Protein AF-A0AAE0KSW2-F1 (afdb_monomer)

Radius of gyration: 20.44 Å; Cα contacts (8 Å, |Δi|>4): 280; chains: 1; bounding box: 54×52×50 Å

Organism: NCBI:txid36881

Secondary structure (DSSP, 8-state):
-HHHHHHHHHHHHHHHHHHHHHHH-TT--EEEEES-STTGGGS-TT-TT----TTTEEEETTEEEEEHHHHHHHHHHHHHHHHHTSPPHHHHHH--GGGHHHHHHHTTSS--HHHHHHHHHHHHHH-TT-HHHHHHHHHHHHHHHHHHS-S-S-------HHHHHHHHHHHHHHHHH-TT-HHHHHHHHHHHHHTGGG---TT----TT-TTSHHHHHHHHHHHHHHSSS-HHHHHHHHHHHHHS---------

Solvent-accessible surface area (backbone atoms only — not comparable to full-atom values): 14485 Å² total; per-residue (Å²): 120,71,66,59,55,53,43,49,54,50,6,48,52,51,46,54,49,55,40,49,50,49,72,74,42,78,70,53,55,35,41,45,83,33,84,61,28,66,79,65,60,75,79,60,84,78,62,100,76,72,87,59,59,48,62,34,45,44,78,54,98,42,38,38,36,35,10,54,78,37,48,61,34,34,45,51,34,23,48,52,56,52,54,74,70,47,81,50,75,67,60,65,72,69,58,56,84,90,56,56,72,61,59,61,63,62,74,60,72,86,67,62,62,68,59,54,51,40,22,27,50,51,41,29,62,80,33,36,64,42,58,69,34,56,50,51,53,53,54,49,49,53,49,52,24,54,69,71,52,65,98,68,77,95,64,83,78,51,38,54,59,70,61,44,52,53,52,48,49,52,47,45,23,26,29,60,67,37,44,63,29,58,49,38,56,50,48,49,51,48,46,52,59,41,27,51,63,70,70,70,57,99,81,62,73,88,58,94,82,52,82,61,29,30,66,49,47,45,50,54,29,49,53,29,38,70,79,34,80,87,33,59,53,33,54,54,47,43,58,47,34,69,74,76,34,56,77,77,76,77,79,77,87,126

Mean predicted aligned error: 10.14 Å

Foldseek 3Di:
DVVVVVLLVLLLVLLVVLLVLCVVQVLQQAEAEDQFQQVVVVPVPPDPPPPDPRRAWDDDDNYIYGHPVNLVSNLVNLVVLLVLPDPDPVNVVPDDVPCPPVVVVVSPPPDDLSSNLSSLLSNCLSPVQPLSSLVSLVVVQQVQQVVVPPPDDDDQRAGDLVSLVSLLSSLSNSLNHVVQRLNSLVSNVVSLVRNPQVDDDVPDAPDPPGCLALVNLVVSLVSSCVSDPPNVSSVVSSVVSVVRHYHDDDPPDD

pLDDT: mean 78.85, std 19.76, range [37.94, 97.94]

Sequence (254 aa):
MKDTSAAVSRGAILLTELGRLFDSDPLIDEVGLLPTTEHLQVETAVDKQNTLHPEAFFLAEHKLALALPALQPLHAAANELLLAHLPSPLQRATTSPEHSNSARALATADVDESALLNAARTLVLINGEHACAWNVRKRWLLRLAQAGAGSTTSAAVTLPYDEAVNELRLVEVVHSVRPKAIAAWAHRRWVLQNAQLLSLAPGEAWSERHAASFQVEARVCARAAQLRRLNYSAWRHLRWAARQLPFTMAATES

Structure (mmCIF, N/CA/C/O backbone):
data_AF-A0AAE0KSW2-F1
#
_entry.id   AF-A0AAE0KSW2-F1
#
loop_
_atom_site.group_PDB
_atom_site.id
_atom_site.type_symbol
_atom_site.label_atom_id
_atom_site.label_alt_id
_atom_site.label_comp_id
_atom_site.label_asym_id
_atom_site.label_entity_id
_atom_site.label_seq_id
_atom_site.pdbx_PDB_ins_code
_atom_site.Cartn_x
_atom_site.Cartn_y
_atom_site.Cartn_z
_atom_site.occupancy
_atom_site.B_iso_or_equiv
_atom_site.auth_seq_id
_atom_site.auth_comp_id
_atom_site.auth_asym_id
_atom_site.auth_atom_id
_atom_site.pdbx_PDB_model_num
ATOM 1 N N . MET A 1 1 ? 25.159 9.727 -22.064 1.00 44.44 1 MET A N 1
ATOM 2 C CA . MET A 1 1 ? 24.144 10.811 -22.045 1.00 44.44 1 MET A CA 1
ATOM 3 C C . MET A 1 1 ? 22.853 10.455 -22.787 1.00 44.44 1 MET A C 1
ATOM 5 O O . MET A 1 1 ? 21.809 10.858 -22.298 1.00 44.44 1 MET A O 1
ATOM 9 N N . LYS A 1 2 ? 22.865 9.701 -23.904 1.00 44.78 2 LYS A N 1
ATOM 10 C CA . LYS A 1 2 ? 21.620 9.277 -24.589 1.00 44.78 2 LYS A CA 1
ATOM 11 C C . LYS A 1 2 ? 20.785 8.259 -23.788 1.00 44.78 2 LYS A C 1
ATOM 13 O O . LYS A 1 2 ? 19.571 8.409 -23.718 1.00 44.78 2 LYS A O 1
ATOM 18 N N . ASP A 1 3 ? 21.430 7.317 -23.098 1.00 55.03 3 ASP A N 1
ATOM 19 C CA . ASP A 1 3 ? 20.717 6.252 -22.365 1.00 55.03 3 ASP A CA 1
ATOM 20 C C . ASP A 1 3 ? 19.965 6.752 -21.124 1.00 55.03 3 ASP A C 1
ATOM 22 O O . ASP A 1 3 ? 18.912 6.227 -20.775 1.00 55.03 3 ASP A O 1
ATOM 26 N N . THR A 1 4 ? 20.456 7.815 -20.480 1.00 57.91 4 THR A N 1
ATOM 27 C CA . THR A 1 4 ? 19.826 8.384 -19.279 1.00 57.91 4 THR A CA 1
ATOM 28 C C . THR A 1 4 ? 18.502 9.072 -19.612 1.00 57.91 4 THR A C 1
ATOM 30 O O . THR A 1 4 ? 17.533 8.917 -18.880 1.00 57.91 4 THR A O 1
ATOM 33 N N . SER A 1 5 ? 18.425 9.776 -20.746 1.00 62.28 5 SER A N 1
ATOM 34 C CA . SER A 1 5 ? 17.194 10.447 -21.188 1.00 62.28 5 SER A CA 1
ATOM 35 C C . SER A 1 5 ? 16.113 9.446 -21.615 1.00 62.28 5 SER A C 1
ATOM 37 O O . SER A 1 5 ? 14.950 9.610 -21.247 1.00 62.28 5 SER A O 1
ATOM 39 N N . ALA A 1 6 ? 16.496 8.367 -22.308 1.00 65.25 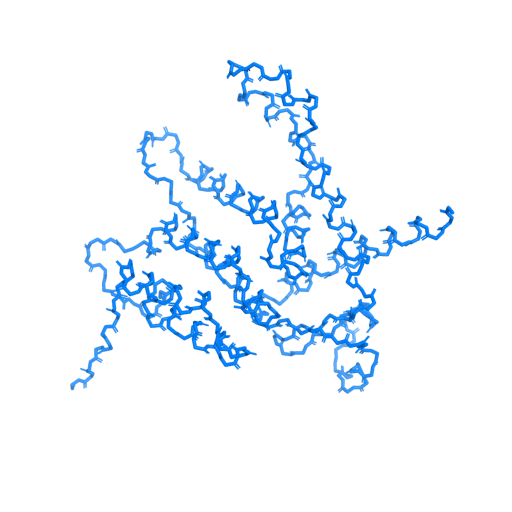6 ALA A N 1
ATOM 40 C CA . ALA A 1 6 ? 15.572 7.297 -22.683 1.00 65.25 6 ALA A CA 1
ATOM 41 C C . ALA A 1 6 ? 15.055 6.519 -21.458 1.00 65.25 6 ALA A C 1
ATOM 43 O O . ALA A 1 6 ? 13.868 6.207 -21.383 1.00 65.25 6 ALA A O 1
ATOM 44 N N . ALA A 1 7 ? 15.914 6.255 -20.467 1.00 62.38 7 ALA A N 1
ATOM 45 C CA . ALA A 1 7 ? 15.522 5.591 -19.224 1.00 62.38 7 ALA A CA 1
ATOM 46 C C . ALA A 1 7 ? 14.570 6.445 -18.365 1.00 62.38 7 ALA A C 1
ATOM 48 O O . ALA A 1 7 ? 13.603 5.911 -17.821 1.00 62.38 7 ALA A O 1
ATOM 49 N N . VAL A 1 8 ? 14.800 7.762 -18.285 1.00 66.25 8 VAL A N 1
ATOM 50 C CA . VAL A 1 8 ? 13.897 8.711 -17.603 1.00 66.25 8 VAL A CA 1
ATOM 51 C C . VAL A 1 8 ? 12.537 8.762 -18.306 1.00 66.25 8 VAL A C 1
ATOM 53 O O . VAL A 1 8 ? 11.500 8.667 -17.651 1.00 66.25 8 VAL A O 1
ATOM 56 N N . SER A 1 9 ? 12.528 8.804 -19.643 1.00 82.25 9 SER A N 1
ATOM 57 C CA . SER A 1 9 ? 11.291 8.755 -20.432 1.00 82.25 9 SER A CA 1
ATOM 58 C C . SER A 1 9 ? 10.528 7.436 -20.239 1.00 82.25 9 SER A C 1
ATOM 60 O O . SER A 1 9 ? 9.322 7.465 -20.001 1.00 82.25 9 SER A O 1
ATOM 62 N N . ARG A 1 10 ? 11.222 6.285 -20.231 1.00 88.94 10 ARG A N 1
ATOM 63 C CA . ARG A 1 10 ? 10.619 4.969 -19.939 1.00 88.94 10 ARG A CA 1
ATOM 64 C C . ARG A 1 10 ? 10.019 4.924 -18.533 1.00 88.94 10 ARG A C 1
ATOM 66 O O . ARG A 1 10 ? 8.890 4.474 -18.373 1.00 88.94 10 ARG A O 1
ATOM 73 N N . GLY A 1 11 ? 10.744 5.400 -17.521 1.00 92.25 11 GLY A N 1
ATOM 74 C CA . GLY A 1 11 ? 10.269 5.415 -16.136 1.00 92.25 11 GLY A CA 1
ATOM 75 C C . GLY A 1 11 ? 8.983 6.227 -15.950 1.00 92.25 11 GLY A C 1
ATOM 76 O O . GLY A 1 11 ? 8.070 5.767 -15.269 1.00 92.25 11 GLY A O 1
ATOM 77 N N . ALA A 1 12 ? 8.875 7.391 -16.597 1.00 91.81 12 ALA A N 1
ATOM 78 C CA . ALA A 1 12 ? 7.677 8.232 -16.538 1.00 91.81 12 ALA A CA 1
ATOM 79 C C . ALA A 1 12 ? 6.444 7.569 -17.183 1.00 91.81 12 ALA A C 1
ATOM 81 O O . ALA A 1 12 ? 5.335 7.659 -16.644 1.00 91.81 12 ALA A O 1
ATOM 82 N N . ILE A 1 13 ? 6.636 6.864 -18.305 1.00 92.44 13 ILE A N 1
ATOM 83 C CA . ILE A 1 13 ? 5.566 6.107 -18.971 1.00 92.44 13 ILE A CA 1
ATOM 84 C C . ILE A 1 13 ? 5.075 4.980 -18.056 1.00 92.44 13 ILE A C 1
ATOM 86 O O . ILE A 1 13 ? 3.880 4.898 -17.776 1.00 92.44 13 ILE A O 1
ATOM 90 N N . LEU A 1 14 ? 6.001 4.178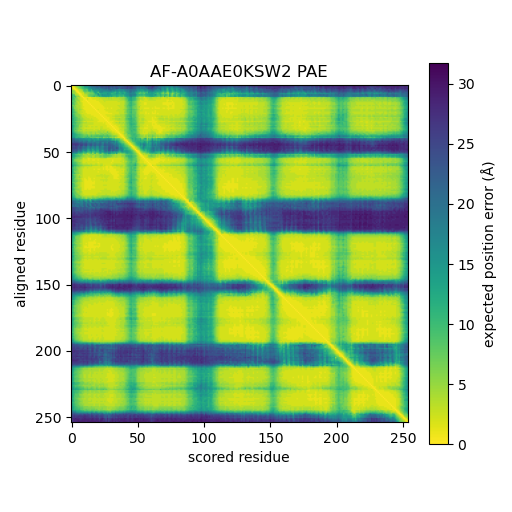 -17.517 1.00 94.62 14 LEU A N 1
ATOM 91 C CA . LEU A 1 14 ? 5.674 3.080 -16.604 1.00 94.62 14 LEU A CA 1
ATOM 92 C C . LEU A 1 14 ? 4.971 3.575 -15.335 1.00 94.62 14 LEU A C 1
ATOM 94 O O . LEU A 1 14 ? 4.036 2.939 -14.860 1.00 94.62 14 LEU A O 1
ATOM 98 N N . LEU A 1 15 ? 5.398 4.717 -14.787 1.00 95.00 15 LEU A N 1
ATOM 99 C CA . LEU A 1 15 ? 4.766 5.318 -13.615 1.00 95.00 15 LEU A CA 1
ATOM 100 C C . LEU A 1 15 ? 3.312 5.705 -13.910 1.00 95.00 15 LEU A C 1
ATOM 102 O O . LEU A 1 15 ? 2.419 5.395 -13.123 1.00 95.00 15 LEU A O 1
ATOM 106 N N . THR A 1 16 ? 3.067 6.353 -15.049 1.00 92.88 16 THR A N 1
ATOM 107 C CA . THR A 1 16 ? 1.716 6.750 -15.476 1.00 92.88 16 THR A CA 1
ATOM 108 C C . THR A 1 16 ? 0.818 5.531 -15.666 1.00 92.88 16 THR A C 1
ATOM 110 O O . THR A 1 16 ? -0.325 5.518 -15.216 1.00 92.88 16 THR A O 1
ATOM 113 N N . GLU A 1 17 ? 1.341 4.488 -16.302 1.00 93.12 17 GLU A N 1
ATOM 114 C CA . GLU A 1 17 ? 0.611 3.249 -16.540 1.00 93.12 17 GLU A CA 1
ATOM 115 C C . GLU A 1 17 ? 0.281 2.499 -15.247 1.00 93.12 17 GLU A C 1
ATOM 117 O O . GLU A 1 17 ? -0.861 2.086 -15.061 1.00 93.12 17 GLU A O 1
ATOM 122 N N . LEU A 1 18 ? 1.233 2.403 -14.313 1.00 94.62 18 LEU A N 1
ATOM 123 C CA . LEU A 1 18 ? 0.981 1.828 -12.993 1.00 94.62 18 LEU A CA 1
ATOM 124 C C . LEU A 1 18 ? -0.134 2.580 -12.255 1.00 94.62 18 LEU A C 1
ATOM 126 O O . LEU A 1 18 ? -0.950 1.958 -11.583 1.00 94.62 18 LEU A O 1
ATOM 130 N N . GLY A 1 19 ? -0.203 3.904 -12.414 1.00 93.44 19 GLY A N 1
ATOM 131 C CA . GLY A 1 19 ? -1.320 4.707 -11.916 1.00 93.44 19 GLY A CA 1
ATOM 132 C C . GLY A 1 19 ? -2.654 4.251 -12.503 1.00 93.44 19 GLY A C 1
ATOM 133 O O . GLY A 1 19 ? -3.550 3.874 -11.753 1.00 93.44 19 GLY A O 1
ATOM 134 N N . ARG A 1 20 ? -2.735 4.173 -13.838 1.00 92.12 20 ARG A N 1
ATOM 135 C CA . ARG A 1 20 ? -3.939 3.719 -14.554 1.00 92.12 20 ARG A CA 1
ATOM 136 C C . ARG A 1 20 ? -4.368 2.304 -14.174 1.00 92.12 20 ARG A C 1
ATOM 138 O O . ARG A 1 20 ? -5.563 2.035 -14.146 1.00 92.12 20 ARG A O 1
ATOM 145 N N . LEU A 1 21 ? -3.431 1.403 -13.883 1.00 93.25 21 LEU A N 1
ATOM 146 C CA . LEU A 1 21 ? -3.747 0.047 -13.423 1.00 93.25 21 LEU A CA 1
ATOM 147 C C . LEU A 1 21 ? -4.522 0.066 -12.100 1.00 93.25 21 LEU A C 1
ATOM 149 O O . LEU A 1 21 ? -5.554 -0.583 -11.997 1.00 93.25 21 LEU A O 1
ATOM 153 N N . PHE A 1 22 ? -4.085 0.866 -11.126 1.00 92.50 22 PHE A N 1
ATOM 154 C CA . PHE A 1 22 ? -4.812 1.024 -9.861 1.00 92.50 22 PHE A CA 1
ATOM 155 C C . PHE A 1 22 ? -6.121 1.810 -10.001 1.00 92.50 22 PHE A C 1
ATOM 157 O O . PHE A 1 22 ? -7.040 1.594 -9.216 1.00 92.50 22 PHE A O 1
ATOM 164 N N . ASP A 1 23 ? -6.208 2.720 -10.973 1.00 91.06 23 ASP A N 1
ATOM 165 C CA . ASP A 1 23 ? -7.438 3.476 -11.228 1.00 91.06 23 ASP A CA 1
ATOM 166 C C . ASP A 1 23 ? -8.488 2.622 -11.968 1.00 91.06 23 ASP A C 1
ATOM 168 O O . ASP A 1 23 ? -9.686 2.779 -11.742 1.00 91.06 23 ASP A O 1
ATOM 172 N N . SER A 1 24 ? -8.046 1.712 -12.845 1.00 91.19 24 SER A N 1
ATOM 173 C CA . SER A 1 24 ? -8.917 0.798 -13.601 1.00 91.19 24 SER A CA 1
ATOM 174 C C . SER A 1 24 ? -9.358 -0.417 -12.789 1.00 91.19 24 SER A C 1
ATOM 176 O O . SER A 1 24 ? -10.516 -0.818 -12.900 1.00 91.19 24 SER A O 1
ATOM 178 N N . ASP A 1 25 ? -8.478 -0.965 -11.948 1.00 91.69 25 ASP A N 1
ATOM 179 C CA . ASP A 1 25 ? -8.807 -2.025 -10.999 1.00 91.69 25 ASP A CA 1
ATOM 180 C C . ASP A 1 25 ? -8.520 -1.580 -9.548 1.00 91.69 25 ASP A C 1
ATOM 182 O O . ASP A 1 25 ? -7.421 -1.786 -9.020 1.00 91.69 25 ASP A O 1
ATOM 186 N N . PRO A 1 26 ? -9.512 -0.984 -8.857 1.00 89.88 26 PRO A N 1
ATOM 187 C CA . PRO A 1 26 ? -9.371 -0.580 -7.459 1.00 89.88 26 PRO A CA 1
ATOM 188 C C . PRO A 1 26 ? -9.396 -1.766 -6.480 1.00 89.88 26 PRO A C 1
ATOM 190 O O . PRO A 1 26 ? -9.243 -1.558 -5.272 1.00 89.88 26 PRO A O 1
ATOM 193 N N . LEU A 1 27 ? -9.635 -2.992 -6.966 1.00 91.19 27 LEU A N 1
ATOM 194 C CA . LEU A 1 27 ? -9.693 -4.207 -6.155 1.00 91.19 27 LEU A CA 1
ATOM 195 C C . LEU A 1 27 ? -8.353 -4.940 -6.080 1.00 91.19 27 LEU A C 1
ATOM 197 O O . LEU A 1 27 ? -8.292 -5.938 -5.364 1.00 91.19 27 LEU A O 1
ATOM 201 N N . ILE A 1 28 ? -7.295 -4.435 -6.736 1.00 94.19 28 ILE A N 1
ATOM 202 C CA . ILE A 1 28 ? -5.945 -5.007 -6.645 1.00 94.19 28 ILE A CA 1
ATOM 203 C C . ILE A 1 28 ? -5.563 -5.223 -5.176 1.00 94.19 28 ILE A C 1
ATOM 205 O O . ILE A 1 28 ? -5.427 -4.264 -4.409 1.00 94.19 28 ILE A O 1
ATOM 209 N N . ASP A 1 29 ? -5.370 -6.484 -4.792 1.00 92.19 29 ASP A N 1
ATOM 210 C CA . ASP A 1 29 ? -5.143 -6.904 -3.406 1.00 92.19 29 ASP A CA 1
ATOM 211 C C . ASP A 1 29 ? -3.741 -7.487 -3.171 1.00 92.19 29 ASP A C 1
ATOM 213 O O . ASP A 1 29 ? -3.263 -7.530 -2.032 1.00 92.19 29 ASP A O 1
ATOM 217 N N . GLU A 1 30 ? -3.036 -7.848 -4.245 1.00 94.12 30 GLU A N 1
ATOM 218 C CA . GLU A 1 30 ? -1.692 -8.407 -4.196 1.00 94.12 30 GLU A CA 1
ATOM 219 C C . GLU A 1 30 ? -0.809 -7.905 -5.346 1.00 94.12 30 GLU A C 1
ATOM 221 O O . GLU A 1 30 ? -1.192 -7.889 -6.515 1.00 94.12 30 GLU A O 1
ATOM 226 N N . VAL A 1 31 ? 0.426 -7.533 -4.995 1.00 95.25 31 VAL A N 1
ATOM 227 C CA . VAL A 1 31 ? 1.520 -7.299 -5.939 1.00 95.25 31 VAL A CA 1
ATOM 228 C C . VAL A 1 31 ? 2.591 -8.384 -5.815 1.00 95.25 31 VAL A C 1
ATOM 230 O O . VAL A 1 31 ? 3.070 -8.675 -4.715 1.00 95.25 31 VAL A O 1
ATOM 233 N N . GLY A 1 32 ? 3.001 -8.942 -6.955 1.00 93.75 32 GLY A N 1
ATOM 234 C CA . GLY A 1 32 ? 4.096 -9.904 -7.091 1.00 93.75 32 GLY A CA 1
ATOM 235 C C . GLY A 1 32 ? 5.272 -9.335 -7.887 1.00 93.75 32 GLY A C 1
ATOM 236 O O . GLY A 1 32 ? 5.090 -8.501 -8.768 1.00 93.75 32 GLY A O 1
ATOM 237 N N . LEU A 1 33 ? 6.495 -9.788 -7.593 1.00 94.75 33 LEU A N 1
ATOM 238 C CA . LEU A 1 33 ? 7.688 -9.446 -8.377 1.00 94.75 33 LEU A CA 1
ATOM 239 C C . LEU A 1 33 ? 8.122 -10.658 -9.197 1.00 94.75 33 LEU A C 1
ATOM 241 O O . LEU A 1 33 ? 8.410 -11.708 -8.621 1.00 94.75 33 LEU A O 1
ATOM 245 N N . LEU A 1 34 ? 8.206 -10.503 -10.516 1.00 93.31 34 LEU A N 1
ATOM 246 C CA . LEU A 1 34 ? 8.585 -11.571 -11.440 1.00 93.31 34 LEU A CA 1
ATOM 247 C C . LEU A 1 34 ? 9.866 -11.222 -12.198 1.00 93.31 34 LEU A C 1
ATOM 249 O O . LEU A 1 34 ? 10.068 -10.056 -12.530 1.00 93.31 34 LEU A O 1
ATOM 253 N N . PRO A 1 35 ? 10.725 -12.201 -12.535 1.00 92.56 35 PRO A N 1
ATOM 254 C CA . PRO A 1 35 ? 11.888 -11.946 -13.384 1.00 92.56 35 PRO A CA 1
ATOM 255 C C . PRO A 1 35 ? 11.518 -11.300 -14.726 1.00 92.56 35 PRO A C 1
ATOM 257 O O . PRO A 1 35 ? 12.209 -10.392 -15.174 1.00 92.56 35 PRO A O 1
ATOM 260 N N . THR A 1 36 ? 10.410 -11.740 -15.327 1.00 89.75 36 THR A N 1
ATOM 261 C CA . THR A 1 36 ? 9.826 -11.196 -16.558 1.00 89.75 36 THR A CA 1
ATOM 262 C C . THR A 1 36 ? 8.315 -11.458 -16.577 1.00 89.75 36 THR A C 1
ATOM 264 O O . THR A 1 36 ? 7.850 -12.396 -15.925 1.00 89.75 36 THR A O 1
ATOM 267 N N . THR A 1 37 ? 7.556 -10.645 -17.312 1.00 85.31 37 THR A N 1
ATOM 268 C CA . THR A 1 37 ? 6.116 -10.835 -17.573 1.00 85.31 37 THR A CA 1
ATOM 269 C C . THR A 1 37 ? 5.818 -11.276 -19.011 1.00 85.31 37 THR A C 1
ATOM 271 O O . THR A 1 37 ? 4.672 -11.591 -19.319 1.00 85.31 37 THR A O 1
ATOM 274 N N . GLU A 1 38 ? 6.836 -11.381 -19.876 1.00 80.25 38 GLU A N 1
ATOM 275 C CA . GLU A 1 38 ? 6.686 -11.641 -21.321 1.00 80.25 38 GLU A CA 1
ATOM 276 C C . GLU A 1 38 ? 5.891 -12.916 -21.643 1.00 80.25 38 GLU A C 1
ATOM 278 O O . GLU A 1 38 ? 5.078 -12.934 -22.563 1.00 80.25 38 GLU A O 1
ATOM 283 N N . HIS A 1 39 ? 6.089 -13.987 -20.872 1.00 74.69 39 HIS A N 1
ATOM 284 C CA . HIS A 1 39 ? 5.457 -15.282 -21.145 1.00 74.69 39 HIS A CA 1
ATOM 285 C C . HIS A 1 39 ? 4.030 -15.409 -20.601 1.00 74.69 39 HIS A C 1
ATOM 287 O O . HIS A 1 39 ? 3.312 -16.319 -21.000 1.00 74.69 39 HIS A O 1
ATOM 293 N N . LEU A 1 40 ? 3.607 -14.511 -19.708 1.00 73.06 40 LEU A N 1
ATOM 294 C CA . LEU A 1 40 ? 2.292 -14.593 -19.061 1.00 73.06 40 LEU A CA 1
ATOM 295 C C . LEU A 1 40 ? 1.165 -14.053 -19.941 1.00 73.06 40 LEU A C 1
ATOM 297 O O . LEU A 1 40 ? 0.002 -14.387 -19.749 1.00 73.06 40 LEU A O 1
ATOM 301 N N . GLN A 1 41 ? 1.507 -13.246 -20.941 1.00 63.44 41 GLN A N 1
ATOM 302 C CA . GLN A 1 41 ? 0.524 -12.605 -21.808 1.00 63.44 41 GLN A CA 1
ATOM 303 C C . GLN A 1 41 ? -0.050 -13.516 -22.895 1.00 63.44 41 GLN A C 1
ATOM 305 O O . GLN A 1 41 ? -1.044 -13.170 -23.528 1.00 63.44 41 GLN A O 1
ATOM 310 N N . VAL A 1 42 ? 0.570 -14.678 -23.122 1.00 55.81 42 VAL A N 1
ATOM 311 C CA . VAL A 1 42 ? 0.168 -15.616 -24.180 1.00 55.81 42 VAL A CA 1
ATOM 312 C C . VAL A 1 42 ? -1.147 -16.329 -23.831 1.00 55.81 42 VAL A C 1
ATOM 314 O O . VAL A 1 42 ? -1.881 -16.731 -24.730 1.00 55.81 42 VAL A O 1
ATOM 317 N N . GLU A 1 43 ? -1.490 -16.437 -22.544 1.00 51.97 43 GLU A N 1
ATOM 318 C CA . GLU A 1 43 ? -2.679 -17.169 -22.080 1.00 51.97 43 GLU A CA 1
ATOM 319 C C . GLU A 1 43 ? -3.929 -16.280 -21.913 1.00 51.97 43 GLU A C 1
ATOM 321 O O . GLU A 1 43 ? -5.048 -16.788 -21.914 1.00 51.97 43 GLU A O 1
ATOM 326 N N . THR A 1 44 ? -3.782 -14.951 -21.850 1.00 51.19 44 THR A N 1
ATOM 327 C CA . THR A 1 44 ? -4.884 -13.996 -21.608 1.00 51.19 44 THR A CA 1
ATOM 328 C C . THR A 1 44 ? -5.357 -13.285 -22.881 1.00 51.19 44 THR A C 1
ATOM 330 O O . THR A 1 44 ? -5.602 -12.079 -22.884 1.00 51.19 44 THR A O 1
ATOM 333 N N . ALA A 1 45 ? -5.503 -14.019 -23.987 1.00 44.50 45 ALA A N 1
ATOM 334 C CA . ALA A 1 45 ? -5.949 -13.496 -25.285 1.00 44.50 45 ALA A CA 1
ATOM 335 C C . ALA A 1 45 ? -7.454 -13.127 -25.344 1.00 44.50 45 ALA A C 1
ATOM 337 O O . ALA A 1 45 ? -8.095 -13.343 -26.375 1.00 44.50 45 ALA A O 1
ATOM 338 N N . VAL A 1 46 ? -8.033 -12.592 -24.260 1.00 44.47 46 VAL A N 1
ATOM 339 C CA . VAL A 1 46 ? -9.468 -12.260 -24.188 1.00 44.47 46 VAL A CA 1
ATOM 340 C C . VAL A 1 46 ? -9.753 -10.757 -24.271 1.00 44.47 46 VAL A C 1
ATOM 342 O O . VAL A 1 46 ? -10.752 -10.407 -24.885 1.00 44.47 46 VAL A O 1
ATOM 345 N N . ASP A 1 47 ? -8.857 -9.852 -23.859 1.00 45.78 47 ASP A N 1
ATOM 346 C CA . ASP A 1 47 ? -9.157 -8.410 -23.909 1.00 45.78 47 ASP A CA 1
ATOM 347 C C . ASP A 1 47 ? -8.121 -7.612 -24.709 1.00 45.78 47 ASP A C 1
ATOM 349 O O . ASP A 1 47 ? -7.102 -7.142 -24.205 1.00 45.78 47 ASP A O 1
ATOM 353 N N . LYS A 1 48 ? -8.427 -7.389 -25.993 1.00 44.94 48 LYS A N 1
ATOM 354 C CA . LYS A 1 48 ? -7.646 -6.577 -26.954 1.00 44.94 48 LYS A CA 1
ATOM 355 C C . LYS A 1 48 ? -7.580 -5.072 -26.619 1.00 44.94 48 LYS A C 1
ATOM 357 O O . LYS A 1 48 ? -7.224 -4.272 -27.480 1.00 44.94 48 LYS A O 1
ATOM 362 N N . GLN A 1 49 ? -7.943 -4.671 -25.403 1.00 45.25 49 GLN A N 1
ATOM 363 C CA . GLN A 1 49 ? -7.980 -3.275 -24.957 1.00 45.25 49 GLN A CA 1
ATOM 364 C C . GLN A 1 49 ? -6.910 -2.927 -23.920 1.00 45.25 49 GLN A C 1
ATOM 366 O O . GLN A 1 49 ? -6.668 -1.741 -23.697 1.00 45.25 49 GLN A O 1
ATOM 371 N N . ASN A 1 50 ? -6.203 -3.911 -23.350 1.00 48.34 50 ASN A N 1
ATOM 372 C CA . ASN A 1 50 ? -5.135 -3.626 -22.397 1.00 48.34 50 ASN A CA 1
ATOM 373 C C . ASN A 1 50 ? -3.798 -3.442 -23.127 1.00 48.34 50 ASN A C 1
ATOM 375 O O . ASN A 1 50 ? -3.067 -4.391 -23.401 1.00 48.34 50 ASN A O 1
ATOM 379 N N . THR A 1 51 ? -3.485 -2.189 -23.465 1.00 59.06 51 THR A N 1
ATOM 380 C CA . THR A 1 51 ? -2.197 -1.779 -24.058 1.00 59.06 51 THR A CA 1
ATOM 381 C C . THR A 1 51 ? -1.134 -1.685 -22.958 1.00 59.06 51 THR A C 1
ATOM 383 O O . THR A 1 51 ? -0.498 -0.646 -22.792 1.00 59.06 51 THR A O 1
ATOM 386 N N . LEU A 1 52 ? -1.018 -2.728 -22.133 1.00 69.81 52 LEU A N 1
ATOM 387 C CA . LEU A 1 52 ? -0.062 -2.740 -21.032 1.00 69.81 52 LEU A CA 1
ATOM 388 C C . LEU A 1 52 ? 1.352 -2.895 -21.580 1.00 69.81 52 LEU A C 1
ATOM 390 O O . LEU A 1 52 ? 1.545 -3.661 -22.525 1.00 69.81 52 LEU A O 1
ATOM 394 N N . HIS A 1 53 ? 2.341 -2.222 -20.988 1.00 81.38 53 HIS A N 1
ATOM 395 C CA . HIS A 1 53 ? 3.744 -2.474 -21.282 1.00 81.38 53 HIS A CA 1
ATOM 396 C C . HIS A 1 53 ? 4.067 -3.921 -20.905 1.00 81.38 53 HIS A C 1
ATOM 398 O O . HIS A 1 53 ? 4.194 -4.248 -19.718 1.00 81.38 53 HIS A O 1
ATOM 404 N N . PRO A 1 54 ? 4.224 -4.804 -21.905 1.00 78.12 54 PRO A N 1
ATOM 405 C CA . PRO A 1 54 ? 4.106 -6.233 -21.672 1.00 78.12 54 PRO A CA 1
ATOM 406 C C . PRO A 1 54 ? 5.295 -6.821 -20.919 1.00 78.12 54 PRO A C 1
ATOM 408 O O . PRO A 1 54 ? 5.186 -7.810 -20.199 1.00 78.12 54 PRO A O 1
ATOM 411 N N . GLU A 1 55 ? 6.429 -6.139 -21.032 1.00 86.19 55 GLU A N 1
ATOM 412 C CA . GLU A 1 55 ? 7.671 -6.418 -20.322 1.00 86.19 55 GLU A CA 1
ATOM 413 C C . GLU A 1 55 ? 7.681 -5.894 -18.876 1.00 86.19 55 GLU A C 1
ATOM 415 O O . GLU A 1 55 ? 8.663 -6.111 -18.170 1.00 86.19 55 GLU A O 1
ATOM 420 N N . ALA A 1 56 ? 6.664 -5.133 -18.449 1.00 90.38 56 ALA A N 1
ATOM 421 C CA . ALA A 1 56 ? 6.660 -4.433 -17.164 1.00 90.38 56 ALA A CA 1
ATOM 422 C C . ALA A 1 56 ? 5.534 -4.875 -16.228 1.00 90.38 56 ALA A C 1
ATOM 424 O O . ALA A 1 56 ? 5.788 -5.055 -15.032 1.00 90.38 56 ALA A O 1
ATOM 425 N N . PHE A 1 57 ? 4.321 -5.042 -16.758 1.00 93.19 57 PHE A N 1
ATOM 426 C CA . PHE A 1 57 ? 3.127 -5.323 -15.970 1.00 93.19 57 PHE A CA 1
ATOM 427 C C . PHE A 1 57 ? 2.360 -6.524 -16.513 1.00 93.19 57 PHE A C 1
ATOM 429 O O . PHE A 1 57 ? 2.224 -6.719 -17.722 1.00 93.19 57 PHE A O 1
ATOM 436 N N . PHE A 1 58 ? 1.794 -7.297 -15.596 1.00 91.88 58 PHE A N 1
ATOM 437 C CA . PHE A 1 58 ? 0.777 -8.292 -15.899 1.00 91.88 58 PHE A CA 1
ATOM 438 C C . PHE A 1 58 ? -0.286 -8.237 -14.806 1.00 91.88 58 PHE A C 1
ATOM 440 O O . PHE A 1 58 ? 0.038 -8.369 -13.628 1.00 91.88 58 PHE A O 1
ATOM 447 N N . LEU A 1 59 ? -1.537 -8.002 -15.192 1.00 90.62 59 LEU A N 1
ATOM 448 C CA . LEU A 1 59 ? -2.680 -7.962 -14.286 1.00 90.62 59 LEU A CA 1
ATOM 449 C C . LEU A 1 59 ? -3.618 -9.110 -14.651 1.00 90.62 59 LEU A C 1
ATOM 451 O O . LEU A 1 59 ? -4.063 -9.200 -15.794 1.00 90.62 59 LEU A O 1
ATOM 455 N N . ALA A 1 60 ? -3.911 -9.971 -13.681 1.00 89.00 60 ALA A N 1
ATOM 456 C CA . ALA A 1 60 ? -4.898 -11.033 -13.816 1.00 89.00 60 ALA A CA 1
ATOM 457 C C . ALA A 1 60 ? -5.730 -11.117 -12.538 1.00 89.00 60 ALA A C 1
ATOM 459 O O . ALA A 1 60 ? -5.177 -11.113 -11.437 1.00 89.00 60 ALA A O 1
ATOM 460 N N . GLU A 1 61 ? -7.052 -11.209 -12.695 1.00 88.50 61 GLU A N 1
ATOM 461 C CA . GLU A 1 61 ? -8.006 -11.053 -11.591 1.00 88.50 61 GLU A CA 1
ATOM 462 C C . GLU A 1 61 ? -7.777 -9.699 -10.899 1.00 88.50 61 GLU A C 1
ATOM 464 O O . GLU A 1 61 ? -8.020 -8.669 -11.513 1.00 88.50 61 GLU A O 1
ATOM 469 N N . HIS A 1 62 ? -7.240 -9.714 -9.678 1.00 93.00 62 HIS A N 1
ATOM 470 C CA . HIS A 1 62 ? -6.869 -8.546 -8.877 1.00 93.00 62 HIS A CA 1
ATOM 471 C C . HIS A 1 62 ? -5.402 -8.621 -8.412 1.00 93.00 62 HIS A C 1
ATOM 473 O O . HIS A 1 62 ? -4.994 -8.003 -7.428 1.00 93.00 62 HIS A O 1
ATOM 479 N N . LYS A 1 63 ? -4.581 -9.414 -9.115 1.00 93.44 63 LYS A N 1
ATOM 480 C CA . LYS A 1 63 ? -3.171 -9.646 -8.789 1.00 93.44 63 LYS A CA 1
ATOM 481 C C . LYS A 1 63 ? -2.288 -8.984 -9.831 1.00 93.44 63 LYS A C 1
ATOM 483 O O . LYS A 1 63 ? -2.323 -9.339 -11.010 1.00 93.44 63 LYS A O 1
ATOM 488 N N . LEU A 1 64 ? -1.464 -8.047 -9.381 1.00 94.88 64 LEU A N 1
ATOM 489 C CA . LEU A 1 64 ? -0.566 -7.289 -10.238 1.00 94.88 64 LEU A CA 1
ATOM 490 C C . LEU A 1 64 ? 0.867 -7.819 -10.128 1.00 94.88 64 LEU A C 1
ATOM 492 O O . LEU A 1 64 ? 1.516 -7.718 -9.091 1.00 94.88 64 LEU A O 1
ATOM 496 N N . ALA A 1 65 ? 1.410 -8.336 -11.219 1.00 94.38 65 ALA A N 1
ATOM 497 C CA . ALA A 1 65 ? 2.818 -8.680 -11.319 1.00 94.38 65 ALA A CA 1
ATOM 498 C C . ALA A 1 65 ? 3.636 -7.522 -11.909 1.00 94.38 65 ALA A C 1
ATOM 500 O O . ALA A 1 65 ? 3.276 -6.946 -12.936 1.00 94.38 65 ALA A O 1
ATOM 501 N N . LEU A 1 66 ? 4.768 -7.224 -11.267 1.00 95.00 66 LEU A N 1
ATOM 502 C CA . LEU A 1 66 ? 5.778 -6.272 -11.720 1.00 95.00 66 LEU A CA 1
ATOM 503 C C . LEU A 1 66 ? 7.031 -7.023 -12.163 1.00 95.00 66 LEU A C 1
ATOM 505 O O . LEU A 1 66 ? 7.608 -7.797 -11.390 1.00 95.00 66 LEU A O 1
ATOM 509 N N . ALA A 1 67 ? 7.497 -6.757 -13.378 1.00 94.94 67 ALA A N 1
ATOM 510 C CA . ALA A 1 67 ? 8.756 -7.304 -13.852 1.00 94.94 67 ALA A CA 1
ATOM 511 C C . ALA A 1 67 ? 9.952 -6.628 -13.153 1.00 94.94 67 ALA A C 1
ATOM 513 O O . ALA A 1 67 ? 10.006 -5.401 -13.019 1.00 94.94 67 ALA A O 1
ATOM 514 N N . LEU A 1 68 ? 10.958 -7.408 -12.746 1.00 94.94 68 LEU A N 1
ATOM 515 C CA . LEU A 1 68 ? 12.177 -6.889 -12.112 1.00 94.94 68 LEU A CA 1
ATOM 516 C C . LEU A 1 68 ? 12.887 -5.801 -12.949 1.00 94.94 68 LEU A C 1
ATOM 518 O O . LEU A 1 68 ? 13.294 -4.800 -12.350 1.00 94.94 68 LEU A O 1
ATOM 522 N N . PRO A 1 69 ? 13.002 -5.910 -14.293 1.00 94.19 69 PRO A N 1
ATOM 523 C CA . PRO A 1 69 ? 13.605 -4.860 -15.120 1.00 94.19 69 PRO A CA 1
ATOM 524 C C . PRO A 1 69 ? 12.873 -3.511 -15.061 1.00 94.19 69 PRO A C 1
ATOM 526 O O . PRO A 1 69 ? 13.494 -2.469 -15.266 1.00 94.19 69 PRO A O 1
ATOM 529 N N . ALA A 1 70 ? 11.574 -3.503 -14.743 1.00 94.00 70 ALA A N 1
ATOM 530 C CA . ALA A 1 70 ? 10.779 -2.281 -14.637 1.00 94.00 70 ALA A CA 1
ATOM 531 C C . ALA A 1 70 ? 10.992 -1.533 -13.308 1.00 94.00 70 ALA A C 1
ATOM 533 O O . ALA A 1 70 ? 10.733 -0.331 -13.235 1.00 94.00 70 ALA A O 1
ATOM 534 N N . LEU A 1 71 ? 11.504 -2.200 -12.262 1.00 94.75 71 LEU A N 1
ATOM 535 C CA . LEU A 1 71 ? 11.607 -1.616 -10.919 1.00 94.75 71 LEU A CA 1
ATOM 536 C C . LEU A 1 71 ? 12.565 -0.424 -10.843 1.00 94.75 71 LEU A C 1
ATOM 538 O O . LEU A 1 71 ? 12.251 0.559 -10.176 1.00 94.75 71 LEU A O 1
ATOM 542 N N . GLN A 1 72 ? 13.728 -0.489 -11.499 1.00 95.00 72 GLN A N 1
ATOM 543 C CA . GLN A 1 72 ? 14.700 0.608 -11.444 1.00 95.00 72 GLN A CA 1
ATOM 544 C C . GLN A 1 72 ? 14.184 1.869 -12.162 1.00 95.00 72 GLN A C 1
ATOM 546 O O . GLN A 1 72 ? 14.218 2.930 -11.530 1.00 95.00 72 GLN A O 1
ATOM 551 N N . PRO A 1 73 ? 13.661 1.795 -13.404 1.00 95.06 73 PRO A N 1
ATOM 552 C CA . PRO A 1 73 ? 13.072 2.957 -14.068 1.00 95.06 73 PRO A CA 1
ATOM 553 C C . PRO A 1 73 ? 11.878 3.539 -13.303 1.00 95.06 73 PRO A C 1
ATOM 555 O O . PRO A 1 73 ? 11.797 4.756 -13.143 1.00 95.06 73 PRO A O 1
ATOM 558 N N . LEU A 1 74 ? 10.995 2.681 -12.770 1.00 95.38 74 LEU A N 1
ATOM 559 C CA . LEU A 1 74 ? 9.861 3.103 -11.939 1.00 95.38 74 LEU A CA 1
ATOM 560 C C . LEU A 1 74 ? 10.324 3.844 -10.684 1.00 95.38 74 LEU A C 1
ATOM 562 O O . LEU A 1 74 ? 9.836 4.932 -10.385 1.00 95.38 74 LEU A O 1
ATOM 566 N N . HIS A 1 75 ? 11.285 3.271 -9.956 1.00 96.19 75 HIS A N 1
ATOM 567 C CA . HIS A 1 75 ? 11.822 3.888 -8.751 1.00 96.19 75 HIS A CA 1
ATOM 568 C C . HIS A 1 75 ? 12.482 5.234 -9.060 1.00 96.19 75 HIS A C 1
ATOM 570 O O . HIS A 1 75 ? 12.269 6.196 -8.327 1.00 96.19 75 HIS A O 1
ATOM 576 N N . ALA A 1 76 ? 13.281 5.316 -10.127 1.00 95.44 76 ALA A N 1
ATOM 577 C CA . ALA A 1 76 ? 13.958 6.548 -10.518 1.00 95.44 76 ALA A CA 1
ATOM 578 C C . ALA A 1 76 ? 12.955 7.668 -10.830 1.00 95.44 76 ALA A C 1
ATOM 580 O O . ALA A 1 76 ? 13.044 8.732 -10.220 1.00 95.44 76 ALA A O 1
ATOM 581 N N . ALA A 1 77 ? 11.966 7.400 -11.690 1.00 95.19 77 ALA A N 1
ATOM 582 C CA . ALA A 1 77 ? 10.953 8.383 -12.068 1.00 95.19 77 ALA A CA 1
ATOM 583 C C . ALA A 1 77 ? 10.084 8.818 -10.877 1.00 95.19 77 ALA A C 1
ATOM 585 O O . ALA A 1 77 ? 9.854 10.009 -10.667 1.00 95.19 77 ALA A O 1
ATOM 586 N N . ALA A 1 78 ? 9.643 7.868 -10.047 1.00 95.81 78 ALA A N 1
ATOM 587 C CA . ALA A 1 78 ? 8.836 8.183 -8.872 1.00 95.81 78 ALA A CA 1
ATOM 588 C C . ALA A 1 78 ? 9.627 8.983 -7.822 1.00 95.81 78 ALA A C 1
ATOM 590 O O . ALA A 1 78 ? 9.089 9.899 -7.197 1.00 95.81 78 ALA A O 1
ATOM 591 N N . ASN A 1 79 ? 10.910 8.664 -7.629 1.00 94.38 79 ASN A N 1
ATOM 592 C CA . ASN A 1 79 ? 11.768 9.385 -6.696 1.00 94.38 79 ASN A CA 1
ATOM 593 C C . ASN A 1 79 ? 12.096 10.797 -7.195 1.00 94.38 79 ASN A C 1
ATOM 595 O O . ASN A 1 79 ? 12.087 11.728 -6.399 1.00 94.38 79 ASN A O 1
ATOM 599 N N . GLU A 1 80 ? 12.349 10.974 -8.493 1.00 92.38 80 GLU A N 1
ATOM 600 C CA . GLU A 1 80 ? 12.555 12.292 -9.103 1.00 92.38 80 GLU A CA 1
ATOM 601 C C . GLU A 1 80 ? 11.338 13.197 -8.886 1.00 92.38 80 GLU A C 1
ATOM 603 O O . GLU A 1 80 ? 11.480 14.309 -8.371 1.00 92.38 80 GLU A O 1
ATOM 608 N N . LEU A 1 81 ? 10.136 12.676 -9.159 1.00 92.00 81 LEU A N 1
ATOM 609 C CA . LEU A 1 81 ? 8.890 13.395 -8.915 1.00 92.00 81 LEU A CA 1
ATOM 610 C C . LEU A 1 81 ? 8.749 13.744 -7.427 1.00 92.00 81 LEU A C 1
ATOM 612 O O . LEU A 1 81 ? 8.503 14.900 -7.091 1.00 92.00 81 LEU A O 1
ATOM 616 N N . LEU A 1 82 ? 8.967 12.793 -6.513 1.00 91.12 82 LEU A N 1
ATOM 617 C CA . LEU A 1 82 ? 8.871 13.060 -5.074 1.00 91.12 82 LEU A CA 1
ATOM 618 C C . LEU A 1 82 ? 9.888 14.112 -4.601 1.00 91.12 82 LEU A C 1
ATOM 620 O O . LEU A 1 82 ? 9.533 14.974 -3.796 1.00 91.12 82 LEU A O 1
ATOM 624 N N . LEU A 1 83 ? 11.133 14.063 -5.083 1.00 88.62 83 LEU A N 1
ATOM 625 C CA . LEU A 1 83 ? 12.181 15.024 -4.731 1.00 88.62 83 LEU A CA 1
ATOM 626 C C . LEU A 1 83 ? 11.868 16.430 -5.243 1.00 88.62 83 LEU A C 1
ATOM 628 O O . LEU A 1 83 ? 12.098 17.386 -4.505 1.00 88.62 83 LEU A O 1
ATOM 632 N N . ALA A 1 84 ? 11.291 16.557 -6.441 1.00 87.31 84 ALA A N 1
ATOM 633 C CA . ALA A 1 84 ? 10.841 17.842 -6.979 1.00 87.31 84 ALA A CA 1
ATOM 634 C C . ALA A 1 84 ? 9.784 18.522 -6.085 1.00 87.31 84 ALA A C 1
ATOM 636 O O . ALA A 1 84 ? 9.681 19.745 -6.068 1.00 87.31 84 ALA A O 1
ATOM 637 N N . HIS A 1 85 ? 9.042 17.740 -5.294 1.00 80.00 85 HIS A N 1
ATOM 638 C CA . HIS A 1 85 ? 8.031 18.234 -4.354 1.00 80.00 85 HIS A CA 1
ATOM 639 C C . HIS A 1 85 ? 8.549 18.469 -2.932 1.00 80.00 85 HIS A C 1
ATOM 641 O O . HIS A 1 85 ? 7.817 18.983 -2.076 1.00 80.00 85 HIS A O 1
ATOM 647 N N . LEU A 1 86 ? 9.776 18.050 -2.618 1.00 74.06 86 LEU A N 1
ATOM 648 C CA . LEU A 1 86 ? 10.360 18.354 -1.320 1.00 74.06 86 LEU A CA 1
ATOM 649 C C . LEU A 1 86 ? 10.901 19.787 -1.339 1.00 74.06 86 LEU A C 1
ATOM 651 O O . LEU A 1 86 ? 11.643 20.146 -2.251 1.00 74.06 86 LEU A O 1
ATOM 655 N N . PRO A 1 87 ? 10.600 20.608 -0.315 1.00 65.25 87 PRO A N 1
ATOM 656 C CA . PRO A 1 87 ? 11.171 21.941 -0.23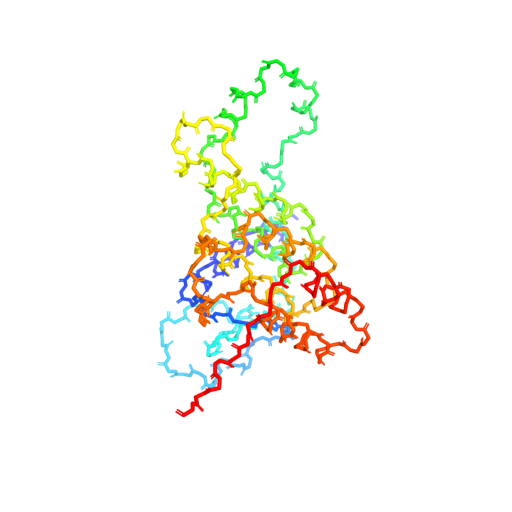1 1.00 65.25 87 PRO A CA 1
ATOM 657 C C . PRO A 1 87 ? 12.695 21.830 -0.179 1.00 65.25 87 PRO A C 1
ATOM 659 O O . PRO A 1 87 ? 13.260 21.089 0.648 1.00 65.25 87 PRO A O 1
ATOM 662 N N . SER A 1 88 ? 13.353 22.577 -1.066 1.00 59.56 88 SER A N 1
ATOM 663 C CA . SER A 1 88 ? 14.809 22.614 -1.136 1.00 59.56 88 SER A CA 1
ATOM 664 C C . SER A 1 88 ? 15.396 22.960 0.245 1.00 59.56 88 SER A C 1
ATOM 666 O O . SER A 1 88 ? 14.784 23.707 1.019 1.00 59.56 88 SER A O 1
ATOM 668 N N . PRO A 1 89 ? 16.573 22.419 0.613 1.00 54.06 89 PRO A N 1
ATOM 669 C CA . PRO A 1 89 ? 17.216 22.736 1.891 1.00 54.06 89 PRO A CA 1
ATOM 670 C C . PRO A 1 89 ? 17.396 24.246 2.117 1.00 54.06 89 PRO A C 1
ATOM 672 O O . PRO A 1 89 ? 17.277 24.712 3.246 1.00 54.06 89 PRO A O 1
ATOM 675 N N . LEU A 1 90 ? 17.603 25.008 1.037 1.00 51.06 90 LEU A N 1
ATOM 676 C CA . LEU A 1 90 ? 17.726 26.466 1.065 1.00 51.06 90 LEU A CA 1
ATOM 677 C C . LEU A 1 90 ? 16.395 27.161 1.393 1.00 51.06 90 LEU A C 1
ATOM 679 O O . LEU A 1 90 ? 16.378 28.063 2.223 1.00 51.06 90 LEU A O 1
ATOM 683 N N . GLN A 1 91 ? 15.268 26.692 0.846 1.00 53.28 91 GLN A N 1
ATOM 684 C CA . GLN A 1 91 ? 13.939 27.224 1.185 1.00 53.28 91 GLN A CA 1
ATOM 685 C C . GLN A 1 91 ? 13.561 26.981 2.653 1.00 53.28 91 GLN A C 1
ATOM 687 O O . GLN A 1 91 ? 12.893 27.814 3.258 1.00 53.28 91 GLN A O 1
ATOM 692 N N . ARG A 1 92 ? 14.012 25.869 3.253 1.00 51.62 92 ARG A N 1
ATOM 693 C CA . ARG A 1 92 ? 13.796 25.583 4.685 1.00 51.62 92 ARG A CA 1
ATOM 694 C C . ARG A 1 92 ? 14.563 26.525 5.615 1.00 51.62 92 ARG A C 1
ATOM 696 O O . ARG A 1 92 ? 14.118 26.738 6.737 1.00 51.62 92 ARG A O 1
ATOM 703 N N . ALA A 1 93 ? 15.693 27.072 5.164 1.00 51.19 93 ALA A N 1
ATOM 704 C CA . ALA A 1 93 ? 16.504 28.007 5.942 1.00 51.19 93 ALA A CA 1
ATOM 705 C C . ALA A 1 93 ? 15.970 29.450 5.887 1.00 51.19 93 ALA A C 1
ATOM 707 O O . ALA A 1 93 ? 16.189 30.219 6.817 1.00 51.19 93 ALA A O 1
ATOM 708 N N . THR A 1 94 ? 15.254 29.819 4.820 1.00 49.69 94 THR A N 1
ATOM 709 C CA . THR A 1 94 ? 14.730 31.182 4.618 1.00 49.69 94 THR A CA 1
ATOM 710 C C . THR A 1 94 ? 13.329 31.402 5.188 1.00 49.69 94 THR A C 1
ATOM 712 O O . THR A 1 94 ? 12.912 32.545 5.359 1.00 49.69 94 THR A O 1
ATOM 715 N N . THR A 1 95 ? 12.572 30.3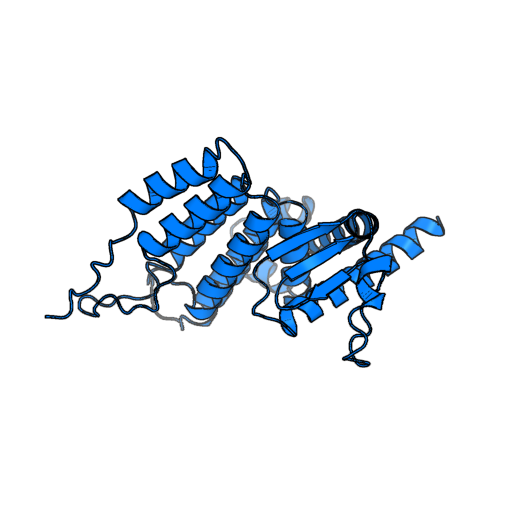41 5.488 1.00 49.00 95 THR A N 1
ATOM 716 C CA . THR A 1 95 ? 11.246 30.474 6.107 1.00 49.00 95 THR A CA 1
ATOM 717 C C . THR A 1 95 ? 11.376 30.685 7.615 1.00 49.00 95 THR A C 1
ATOM 719 O O . THR A 1 95 ? 11.391 29.725 8.384 1.00 49.00 95 THR A O 1
ATOM 722 N N . SER A 1 96 ? 11.453 31.951 8.035 1.00 45.00 96 SER A N 1
ATOM 723 C CA . SER A 1 96 ? 11.181 32.356 9.421 1.00 45.00 96 SER A CA 1
ATOM 724 C C . SER A 1 96 ? 9.766 31.890 9.830 1.00 45.00 96 SER A C 1
ATOM 726 O O . SER A 1 96 ? 8.849 31.965 9.000 1.00 45.00 96 SER A O 1
ATOM 728 N N . PRO A 1 97 ? 9.552 31.396 11.068 1.00 52.69 97 PRO A N 1
ATOM 729 C CA . PRO A 1 97 ? 8.298 30.759 11.492 1.00 52.69 97 PRO A CA 1
ATOM 730 C C . PRO A 1 97 ? 7.038 31.635 11.352 1.00 52.69 97 PRO A C 1
ATOM 732 O O . PRO A 1 97 ? 5.932 31.098 11.295 1.00 52.69 97 PRO A O 1
ATOM 735 N N . GLU A 1 98 ? 7.185 32.955 11.223 1.00 46.81 98 GLU A N 1
ATOM 736 C CA . GLU A 1 98 ? 6.070 33.911 11.227 1.00 46.81 98 GLU A CA 1
ATOM 737 C C . GLU A 1 98 ? 5.320 34.041 9.885 1.00 46.81 98 GLU A C 1
ATOM 739 O O . GLU A 1 98 ? 4.185 34.502 9.868 1.00 46.81 98 GLU A O 1
ATOM 744 N N . HIS A 1 99 ? 5.892 33.588 8.760 1.00 44.25 99 HIS A N 1
ATOM 745 C CA . HIS A 1 99 ? 5.286 33.730 7.414 1.00 44.25 99 HIS A CA 1
ATOM 746 C C . HIS A 1 99 ? 4.964 32.375 6.745 1.00 44.25 99 HIS A C 1
ATOM 748 O O . HIS A 1 99 ? 4.779 32.268 5.532 1.00 44.25 99 HIS A O 1
ATOM 754 N N . SER A 1 100 ? 4.910 31.304 7.541 1.00 49.66 100 SER A N 1
ATOM 755 C CA . SER A 1 100 ? 4.902 29.912 7.065 1.00 49.66 100 SER A CA 1
ATOM 756 C C . SER A 1 100 ? 3.629 29.471 6.325 1.00 49.66 100 SER A C 1
ATOM 758 O O . SER A 1 100 ? 3.682 28.515 5.547 1.00 49.66 100 SER A O 1
ATOM 760 N N . ASN A 1 101 ? 2.505 30.167 6.508 1.00 47.94 101 ASN A N 1
ATOM 761 C CA . ASN A 1 101 ? 1.227 29.776 5.904 1.00 47.94 101 ASN A CA 1
ATOM 762 C C . ASN A 1 101 ? 1.055 30.282 4.462 1.00 47.94 101 ASN A C 1
ATOM 764 O O . ASN A 1 101 ? 0.486 29.570 3.639 1.00 47.94 101 ASN A O 1
ATOM 768 N N . SER A 1 102 ? 1.590 31.458 4.120 1.00 41.97 102 SER A N 1
ATOM 769 C CA . SER A 1 102 ? 1.462 32.044 2.775 1.00 41.97 102 SER A CA 1
ATOM 770 C C . SER A 1 102 ? 2.511 31.509 1.793 1.00 41.97 102 SER A C 1
ATOM 772 O O . SER A 1 102 ? 2.190 31.239 0.639 1.00 41.97 102 SER A O 1
ATOM 774 N N . ALA A 1 103 ? 3.742 31.251 2.248 1.00 42.25 103 ALA A N 1
ATOM 775 C CA . ALA A 1 103 ? 4.800 30.682 1.404 1.00 42.25 103 ALA A CA 1
ATOM 776 C C . ALA A 1 103 ? 4.557 29.201 1.043 1.00 42.25 103 ALA A C 1
ATOM 778 O O . ALA A 1 103 ? 4.912 28.762 -0.050 1.00 42.25 103 ALA A O 1
ATOM 779 N N . ARG A 1 104 ? 3.897 28.428 1.924 1.00 45.88 104 ARG A N 1
ATOM 780 C CA . ARG A 1 104 ? 3.471 27.046 1.621 1.00 45.88 104 ARG A CA 1
ATOM 781 C C . ARG A 1 104 ? 2.347 26.984 0.587 1.00 45.88 104 ARG A C 1
ATOM 783 O O . ARG A 1 104 ? 2.278 25.990 -0.123 1.00 45.88 104 ARG A O 1
ATOM 790 N N . ALA A 1 105 ? 1.513 28.021 0.500 1.00 42.81 105 ALA A N 1
ATOM 791 C CA . ALA A 1 105 ? 0.440 28.140 -0.487 1.00 42.81 105 ALA A CA 1
ATOM 792 C C . ALA A 1 105 ? 0.924 28.664 -1.856 1.00 42.81 105 ALA A C 1
ATOM 794 O O . ALA A 1 105 ? 0.232 28.494 -2.853 1.00 42.81 105 ALA A O 1
ATOM 795 N N . LEU A 1 106 ? 2.111 29.285 -1.928 1.00 40.00 106 LEU A N 1
ATOM 796 C CA . LEU A 1 106 ? 2.702 29.747 -3.194 1.00 40.00 106 LEU A CA 1
ATOM 797 C C . LEU A 1 106 ? 3.571 28.686 -3.892 1.00 40.00 106 LEU A C 1
ATOM 799 O O . LEU A 1 106 ? 3.732 28.738 -5.106 1.00 40.00 106 LEU A O 1
ATOM 803 N N . ALA A 1 107 ? 4.119 27.711 -3.157 1.00 46.09 107 ALA A N 1
ATOM 804 C CA . ALA A 1 107 ? 4.890 26.602 -3.739 1.00 46.09 107 ALA A CA 1
ATOM 805 C C . ALA A 1 107 ? 4.009 25.471 -4.315 1.00 46.09 107 ALA A C 1
ATOM 807 O O . ALA A 1 107 ? 4.531 24.504 -4.860 1.00 46.09 107 ALA A O 1
ATOM 808 N N . THR A 1 108 ? 2.684 25.580 -4.182 1.00 46.03 108 THR A N 1
ATOM 809 C CA . THR A 1 108 ? 1.678 24.641 -4.711 1.00 46.03 108 THR A CA 1
ATOM 810 C C . THR A 1 108 ? 1.146 25.045 -6.086 1.00 46.03 108 THR A C 1
ATOM 812 O O . THR A 1 108 ? 0.103 24.548 -6.500 1.00 46.03 108 THR A O 1
ATOM 815 N N . ALA A 1 109 ? 1.820 25.962 -6.786 1.00 42.34 109 ALA A N 1
ATOM 816 C CA . ALA A 1 109 ? 1.458 26.318 -8.150 1.00 42.34 109 ALA A CA 1
ATOM 817 C C . ALA A 1 109 ? 1.644 25.099 -9.078 1.00 42.34 109 ALA A C 1
ATOM 819 O O . ALA A 1 109 ? 2.767 24.693 -9.366 1.00 42.34 109 ALA A O 1
ATOM 820 N N . ASP A 1 110 ? 0.511 24.539 -9.507 1.00 49.94 110 ASP A N 1
ATOM 821 C CA . ASP A 1 110 ? 0.330 23.656 -10.667 1.00 49.94 110 ASP A CA 1
ATOM 822 C C . ASP A 1 110 ? 0.996 22.274 -10.652 1.00 49.94 110 ASP A C 1
ATOM 824 O O . ASP A 1 110 ? 1.284 21.706 -11.706 1.00 49.94 110 ASP A O 1
ATOM 828 N N . VAL A 1 111 ? 1.210 21.682 -9.474 1.00 58.06 111 VAL A N 1
ATOM 829 C CA . VAL A 1 111 ? 1.690 20.297 -9.429 1.00 58.06 111 VAL A CA 1
ATOM 830 C C . VAL A 1 111 ? 0.541 19.312 -9.289 1.00 58.06 111 VAL A C 1
ATOM 832 O O . VAL A 1 111 ? -0.251 19.395 -8.350 1.00 58.06 111 VAL A O 1
ATOM 835 N N . ASP A 1 112 ? 0.473 18.378 -10.238 1.00 81.75 112 ASP A N 1
ATOM 836 C CA . ASP A 1 112 ? -0.513 17.305 -10.282 1.00 81.75 112 ASP A CA 1
ATOM 837 C C . ASP A 1 112 ? -0.384 16.414 -9.037 1.00 81.75 112 ASP A C 1
ATOM 839 O O . ASP A 1 112 ? 0.457 15.516 -8.935 1.00 81.75 112 ASP A O 1
ATOM 843 N N . GLU A 1 113 ? -1.229 16.697 -8.049 1.00 85.50 113 GLU A N 1
ATOM 844 C CA . GLU A 1 113 ? -1.309 15.964 -6.793 1.00 85.50 113 GLU A CA 1
ATOM 845 C C . GLU A 1 113 ? -1.560 14.468 -7.019 1.00 85.50 113 GLU A C 1
ATOM 847 O O . GLU A 1 113 ? -1.031 13.634 -6.276 1.00 85.50 113 GLU A O 1
ATOM 852 N N . SER A 1 114 ? -2.297 14.114 -8.077 1.00 88.56 114 SER A N 1
ATOM 853 C CA . SER A 1 114 ? -2.536 12.719 -8.439 1.00 88.56 114 SER A CA 1
ATOM 854 C C . SER A 1 114 ? -1.236 12.030 -8.870 1.00 88.56 114 SER A C 1
ATOM 856 O O . SER A 1 114 ? -0.930 10.932 -8.394 1.00 8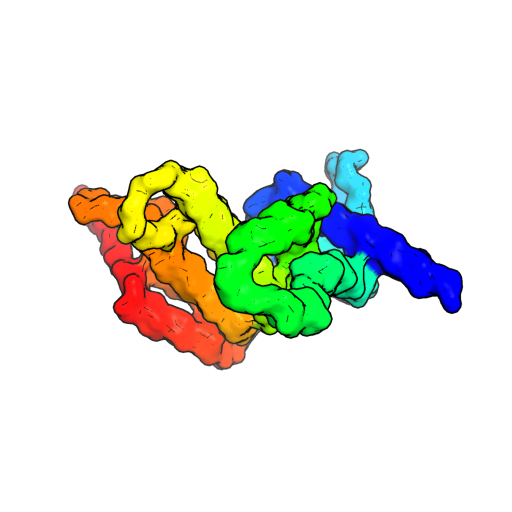8.56 114 SER A O 1
ATOM 858 N N . ALA A 1 115 ? -0.396 12.715 -9.653 1.00 91.44 115 ALA A N 1
ATOM 859 C CA . ALA A 1 115 ? 0.917 12.221 -10.054 1.00 91.44 115 ALA A CA 1
ATOM 860 C C . ALA A 1 115 ? 1.855 12.046 -8.848 1.00 91.44 115 ALA A C 1
ATOM 862 O O . ALA A 1 115 ? 2.565 11.039 -8.755 1.00 91.44 115 ALA A O 1
ATOM 863 N N . LEU A 1 116 ? 1.815 12.963 -7.873 1.00 93.50 116 LEU A N 1
ATOM 864 C CA . LEU A 1 116 ? 2.575 12.826 -6.626 1.00 93.50 116 LEU A CA 1
ATOM 865 C C . LEU A 1 116 ? 2.129 11.622 -5.793 1.00 93.50 116 LEU A C 1
ATOM 867 O O . LEU A 1 116 ? 2.967 10.883 -5.266 1.00 93.50 116 LEU A O 1
ATOM 871 N N . LEU A 1 117 ? 0.822 11.410 -5.657 1.00 94.38 117 LEU A N 1
ATOM 872 C CA . LEU A 1 117 ? 0.286 10.267 -4.920 1.00 94.38 117 LEU A CA 1
ATOM 873 C C . LEU A 1 117 ? 0.599 8.948 -5.616 1.00 94.38 117 LEU A C 1
ATOM 875 O O . LEU A 1 117 ? 0.907 7.966 -4.933 1.00 94.38 117 LEU A O 1
ATOM 879 N N . ASN A 1 118 ? 0.585 8.934 -6.948 1.00 95.38 118 ASN A N 1
ATOM 880 C CA . ASN A 1 118 ? 0.978 7.783 -7.743 1.00 95.38 118 ASN A CA 1
ATOM 881 C C . ASN A 1 118 ? 2.482 7.475 -7.604 1.00 95.38 118 ASN A C 1
ATOM 883 O O . ASN A 1 118 ? 2.872 6.325 -7.385 1.00 95.38 118 ASN A O 1
ATOM 887 N N . ALA A 1 119 ? 3.339 8.499 -7.610 1.00 96.19 119 ALA A N 1
ATOM 888 C CA . ALA A 1 119 ? 4.761 8.342 -7.308 1.00 96.19 119 ALA A CA 1
ATOM 889 C C . ALA A 1 119 ? 4.984 7.801 -5.889 1.00 96.19 119 ALA A C 1
ATOM 891 O O . ALA A 1 119 ? 5.733 6.844 -5.692 1.00 96.19 119 ALA A O 1
ATOM 892 N N . ALA A 1 120 ? 4.284 8.348 -4.892 1.00 97.00 120 ALA A N 1
ATOM 893 C CA . ALA A 1 120 ? 4.364 7.861 -3.520 1.00 97.00 120 ALA A CA 1
ATOM 894 C C . ALA A 1 120 ? 3.892 6.399 -3.397 1.00 97.00 120 ALA A C 1
ATOM 896 O O . ALA A 1 120 ? 4.553 5.618 -2.715 1.00 97.00 120 ALA A O 1
ATOM 897 N N . ARG A 1 121 ? 2.798 6.016 -4.078 1.00 97.12 121 ARG A N 1
ATOM 898 C CA . ARG A 1 121 ? 2.300 4.628 -4.166 1.00 97.12 121 ARG A CA 1
ATOM 899 C C . ARG A 1 121 ? 3.374 3.702 -4.737 1.00 97.12 121 ARG A C 1
ATOM 901 O O . ARG A 1 121 ? 3.724 2.701 -4.119 1.00 97.12 121 ARG A O 1
ATOM 908 N N . THR A 1 122 ? 3.951 4.080 -5.872 1.00 97.31 122 THR A N 1
ATOM 909 C CA . THR A 1 122 ? 5.014 3.324 -6.547 1.00 97.31 122 THR A CA 1
ATOM 910 C C . THR A 1 122 ? 6.221 3.118 -5.633 1.00 97.31 122 THR A C 1
ATOM 912 O O . THR A 1 122 ? 6.711 1.999 -5.482 1.00 97.31 122 THR A O 1
ATOM 915 N N . LEU A 1 123 ? 6.670 4.173 -4.946 1.00 97.75 123 LEU A N 1
ATOM 916 C CA . LEU A 1 123 ? 7.810 4.094 -4.034 1.00 97.75 123 LEU A CA 1
ATOM 917 C C . LEU A 1 123 ? 7.557 3.162 -2.849 1.00 97.75 123 LEU A C 1
ATOM 919 O O . LEU A 1 123 ? 8.480 2.452 -2.461 1.00 97.75 123 LEU A O 1
ATOM 923 N N . VAL A 1 124 ? 6.345 3.127 -2.282 1.00 97.94 124 VAL A N 1
ATOM 924 C CA . VAL A 1 124 ? 6.044 2.218 -1.160 1.00 97.94 124 VAL A CA 1
ATOM 925 C C . VAL A 1 124 ? 5.845 0.768 -1.603 1.00 97.94 124 VAL A C 1
ATOM 927 O O . VAL A 1 124 ? 6.208 -0.138 -0.855 1.00 97.94 124 VAL A O 1
ATOM 930 N N . LEU A 1 125 ? 5.350 0.530 -2.823 1.00 97.06 125 LEU A N 1
ATOM 931 C CA . LEU A 1 125 ? 5.280 -0.811 -3.417 1.00 97.06 125 LEU A CA 1
ATOM 932 C C . LEU A 1 125 ? 6.684 -1.380 -3.668 1.00 97.06 125 LEU A C 1
ATOM 934 O O . LEU A 1 125 ? 6.980 -2.516 -3.295 1.00 97.06 125 LEU A O 1
ATOM 938 N N . ILE A 1 126 ? 7.584 -0.565 -4.231 1.00 96.31 126 ILE A N 1
ATOM 939 C CA . ILE A 1 126 ? 8.981 -0.953 -4.478 1.00 96.31 126 ILE A CA 1
ATOM 940 C C . ILE A 1 126 ? 9.782 -0.996 -3.173 1.00 96.31 126 ILE A C 1
ATOM 942 O O . ILE A 1 126 ? 10.660 -1.842 -3.001 1.00 96.31 126 ILE A O 1
ATOM 946 N N . ASN A 1 127 ? 9.511 -0.096 -2.232 1.00 95.94 127 ASN A N 1
ATOM 947 C CA . ASN A 1 127 ? 10.186 -0.013 -0.947 1.00 95.94 127 ASN A CA 1
ATOM 948 C C . ASN A 1 127 ? 9.212 0.348 0.183 1.00 95.94 127 ASN A C 1
ATOM 950 O O . ASN A 1 127 ? 9.032 1.516 0.523 1.00 95.94 127 ASN A O 1
ATOM 954 N N . GLY A 1 128 ? 8.674 -0.676 0.852 1.00 96.25 128 GLY A N 1
ATOM 955 C CA . GLY A 1 128 ? 7.761 -0.499 1.989 1.00 96.25 128 GLY A CA 1
ATOM 956 C C . GLY A 1 128 ? 8.325 0.305 3.173 1.00 96.25 128 GLY A C 1
ATOM 957 O O . GLY A 1 128 ? 7.550 0.734 4.025 1.00 96.25 128 GLY A O 1
ATOM 958 N N . GLU A 1 129 ? 9.641 0.550 3.226 1.00 96.88 129 GLU A N 1
ATOM 959 C CA . GLU A 1 129 ? 10.305 1.387 4.240 1.00 96.88 129 GLU A CA 1
ATOM 960 C C . GLU A 1 129 ? 10.465 2.862 3.820 1.00 96.88 129 GLU A C 1
ATOM 962 O O . GLU A 1 129 ? 11.072 3.650 4.546 1.00 96.88 129 GLU A O 1
ATOM 967 N N . HIS A 1 130 ? 9.941 3.272 2.659 1.00 96.81 130 HIS A N 1
ATOM 968 C CA . HIS A 1 130 ? 10.136 4.619 2.119 1.00 96.81 130 HIS A CA 1
ATOM 969 C C . HIS A 1 130 ? 9.363 5.695 2.914 1.00 96.81 130 HIS A C 1
ATOM 971 O O . HIS A 1 130 ? 8.278 6.147 2.537 1.00 96.81 130 HIS A O 1
ATOM 977 N N . ALA A 1 131 ? 9.943 6.141 4.033 1.00 92.94 131 ALA A N 1
ATOM 978 C CA . ALA A 1 131 ? 9.309 7.032 5.007 1.00 92.94 131 ALA A CA 1
ATOM 979 C C . ALA A 1 131 ? 8.809 8.357 4.406 1.00 92.94 131 ALA A C 1
ATOM 981 O O . ALA A 1 131 ? 7.728 8.827 4.763 1.00 92.94 131 ALA A O 1
ATOM 982 N N . CYS A 1 132 ? 9.551 8.950 3.466 1.00 93.31 132 CYS A N 1
ATOM 983 C CA . CYS A 1 132 ? 9.132 10.182 2.796 1.00 93.31 132 CYS A CA 1
ATOM 984 C C . CYS A 1 132 ? 7.850 9.988 1.976 1.00 93.31 132 CYS A C 1
ATOM 986 O O . CYS A 1 132 ? 6.996 10.871 1.989 1.00 93.31 132 CYS A O 1
ATOM 988 N N . ALA A 1 133 ? 7.682 8.830 1.329 1.00 96.25 133 ALA A N 1
ATOM 989 C CA . ALA A 1 133 ? 6.484 8.531 0.540 1.00 96.25 133 ALA A CA 1
ATOM 990 C C . ALA A 1 133 ? 5.280 8.327 1.462 1.00 96.25 133 ALA A C 1
ATOM 992 O O . ALA A 1 133 ? 4.254 8.973 1.268 1.00 96.25 133 ALA A O 1
ATOM 993 N N . TRP A 1 134 ? 5.439 7.561 2.548 1.00 97.31 134 TRP A N 1
ATOM 994 C CA . TRP A 1 134 ? 4.405 7.468 3.583 1.00 97.31 134 TRP A CA 1
ATOM 995 C C . TRP A 1 134 ? 4.022 8.846 4.142 1.00 97.31 134 TRP A C 1
ATOM 997 O O . TRP A 1 134 ? 2.844 9.155 4.285 1.00 97.31 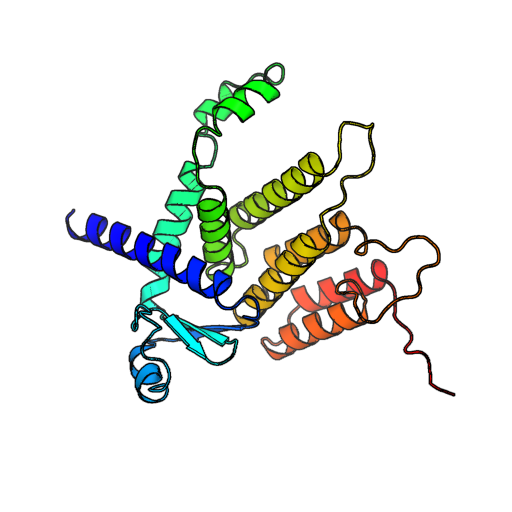134 TRP A O 1
ATOM 1007 N N . ASN A 1 135 ? 4.994 9.725 4.397 1.00 94.12 135 ASN A N 1
ATOM 1008 C CA . ASN A 1 135 ? 4.727 11.073 4.903 1.00 94.12 135 ASN A CA 1
ATOM 1009 C C . ASN A 1 135 ? 4.084 12.011 3.865 1.00 94.12 135 ASN A C 1
ATOM 1011 O O . ASN A 1 135 ? 3.370 12.935 4.255 1.00 94.12 135 ASN A O 1
ATOM 1015 N N . VAL A 1 136 ? 4.314 11.821 2.561 1.00 93.81 136 VAL A N 1
ATOM 1016 C CA . VAL A 1 136 ? 3.537 12.498 1.504 1.00 93.81 136 VAL A CA 1
ATOM 1017 C C . VAL A 1 136 ? 2.065 12.102 1.618 1.00 93.81 136 VAL A C 1
ATOM 1019 O O . VAL A 1 136 ? 1.213 12.982 1.725 1.00 93.81 136 VAL A O 1
ATOM 1022 N N . ARG A 1 137 ? 1.778 10.799 1.720 1.00 94.94 137 ARG A N 1
ATOM 1023 C CA . ARG A 1 137 ? 0.407 10.277 1.829 1.00 94.94 137 ARG A CA 1
ATOM 1024 C C . ARG A 1 137 ? -0.304 10.742 3.103 1.00 94.94 137 ARG A C 1
ATOM 1026 O O . ARG A 1 137 ? -1.424 11.234 3.031 1.00 94.94 137 ARG A O 1
ATOM 1033 N N . LYS A 1 138 ? 0.377 10.725 4.258 1.00 92.94 138 LYS A N 1
ATOM 1034 C CA . LYS A 1 138 ? -0.157 11.292 5.517 1.00 92.94 138 LYS A CA 1
ATOM 1035 C C . LYS A 1 138 ? -0.528 12.768 5.380 1.00 92.94 138 LYS A C 1
ATOM 1037 O O . LYS A 1 138 ? -1.589 13.180 5.833 1.00 92.94 138 LYS A O 1
ATOM 1042 N N . ARG A 1 139 ? 0.343 13.577 4.764 1.00 91.12 139 ARG A N 1
ATOM 1043 C CA . ARG A 1 139 ? 0.093 15.014 4.558 1.00 91.12 139 ARG A CA 1
ATOM 1044 C C . ARG A 1 139 ? -1.077 15.266 3.615 1.00 91.12 139 ARG A C 1
ATOM 1046 O O . ARG A 1 139 ? -1.772 16.258 3.792 1.00 91.12 139 ARG A O 1
ATOM 1053 N N . TRP A 1 140 ? -1.268 14.416 2.612 1.00 90.62 140 TRP A N 1
ATOM 1054 C CA . TRP A 1 140 ? -2.438 14.478 1.742 1.00 90.62 140 TRP A CA 1
ATOM 1055 C C . TRP A 1 140 ? -3.727 14.157 2.507 1.00 90.62 140 TRP A C 1
ATOM 1057 O O . TRP A 1 140 ? -4.619 14.998 2.542 1.00 90.62 140 TRP A O 1
ATOM 1067 N N . LEU A 1 141 ? -3.768 13.039 3.237 1.00 89.38 141 LEU A N 1
ATOM 1068 C CA . LEU A 1 141 ? -4.918 12.654 4.065 1.00 89.38 141 LEU A CA 1
ATOM 1069 C C . LEU A 1 141 ? -5.301 13.736 5.091 1.00 89.38 141 LEU A C 1
ATOM 1071 O O . LEU A 1 141 ? -6.474 14.069 5.238 1.00 89.38 141 LEU A O 1
ATOM 1075 N N . LEU A 1 142 ? -4.315 14.338 5.764 1.00 86.56 142 LEU A N 1
ATOM 1076 C CA . LEU A 1 142 ? -4.560 15.439 6.702 1.00 86.56 142 LEU A CA 1
ATOM 1077 C C . LEU A 1 142 ? -5.109 16.697 6.013 1.00 86.56 142 LEU A C 1
ATOM 1079 O O . LEU A 1 142 ? -5.938 17.386 6.599 1.00 86.56 142 LEU A O 1
ATOM 1083 N N . ARG A 1 143 ? -4.670 17.003 4.784 1.00 86.44 143 ARG A N 1
ATOM 1084 C CA . ARG A 1 143 ? -5.209 18.130 4.005 1.00 86.44 143 ARG A CA 1
ATOM 1085 C C . ARG A 1 143 ? -6.645 17.875 3.564 1.00 86.44 143 ARG A C 1
ATOM 1087 O O . ARG A 1 143 ? -7.458 18.784 3.676 1.00 86.44 143 ARG A O 1
ATOM 1094 N N . LEU A 1 144 ? -6.972 16.654 3.135 1.00 84.00 144 LEU A N 1
ATOM 1095 C CA . LEU A 1 144 ? -8.353 16.277 2.821 1.00 84.00 144 LEU A CA 1
ATOM 1096 C C . LEU A 1 144 ? -9.270 16.434 4.035 1.00 84.00 144 LEU A C 1
ATOM 1098 O O . LEU A 1 144 ? -10.335 17.037 3.931 1.00 84.00 144 LEU A O 1
ATOM 1102 N N . ALA A 1 145 ? -8.826 15.960 5.200 1.00 82.56 145 ALA A N 1
ATOM 1103 C CA . ALA A 1 145 ? -9.572 16.114 6.444 1.00 82.56 145 ALA A CA 1
ATOM 1104 C C . ALA A 1 145 ? -9.797 17.595 6.812 1.00 82.56 145 ALA A C 1
ATOM 1106 O O . ALA A 1 145 ? -10.881 17.965 7.252 1.00 82.56 145 ALA A O 1
ATOM 1107 N N . GLN A 1 146 ? -8.799 18.457 6.591 1.00 79.19 146 GLN A N 1
ATOM 1108 C CA . GLN A 1 146 ? -8.910 19.904 6.818 1.00 79.19 146 GLN A CA 1
ATOM 1109 C C . GLN A 1 146 ? -9.822 20.606 5.806 1.00 79.19 146 GLN A C 1
ATOM 1111 O O . GLN A 1 146 ? -10.522 21.540 6.177 1.00 79.19 146 GLN A O 1
ATOM 1116 N N . ALA A 1 147 ? -9.825 20.172 4.543 1.00 77.81 147 ALA A N 1
ATOM 1117 C CA . ALA A 1 147 ? -10.693 20.733 3.511 1.00 77.81 147 ALA A CA 1
ATOM 1118 C C . ALA A 1 147 ? -12.169 20.349 3.719 1.00 77.81 147 ALA A C 1
ATOM 1120 O O . ALA A 1 147 ? -13.054 21.157 3.450 1.00 77.81 147 ALA A O 1
ATOM 1121 N N . GLY A 1 148 ? -12.434 19.135 4.216 1.00 66.94 148 GLY A N 1
ATOM 1122 C CA . GLY A 1 148 ? -13.787 18.668 4.540 1.00 66.94 148 GLY A CA 1
ATOM 1123 C C . GLY A 1 148 ? -14.347 19.234 5.851 1.00 66.94 148 GLY A C 1
ATOM 1124 O O . GLY A 1 148 ? -15.559 19.399 5.986 1.00 66.94 148 GLY A O 1
ATOM 1125 N N . ALA A 1 149 ? -13.485 19.572 6.814 1.00 61.22 149 ALA A N 1
ATOM 1126 C CA . ALA A 1 149 ? -13.868 20.215 8.066 1.00 61.22 149 ALA A CA 1
ATOM 1127 C C . ALA A 1 149 ? -13.989 21.736 7.869 1.00 61.22 149 ALA A C 1
ATOM 1129 O O . ALA A 1 149 ? -13.048 22.486 8.118 1.00 61.22 149 ALA A O 1
ATOM 1130 N N . GLY A 1 150 ? -15.151 22.207 7.406 1.00 54.25 150 GLY A N 1
ATOM 1131 C CA . GLY A 1 150 ? -15.442 23.643 7.336 1.00 54.25 150 GLY A CA 1
ATOM 1132 C C . GLY A 1 150 ? -15.100 24.371 8.650 1.00 54.25 150 GLY A C 1
ATOM 1133 O O . GLY A 1 150 ? -15.268 23.794 9.720 1.00 54.25 150 GLY A O 1
ATOM 1134 N N . SER A 1 151 ? -14.609 25.616 8.518 1.00 46.38 151 SER A N 1
ATOM 1135 C CA . SER A 1 151 ? -14.093 26.653 9.457 1.00 46.38 151 SER A CA 1
ATOM 1136 C C . SER A 1 151 ? -14.532 26.705 10.949 1.00 46.38 151 SER A C 1
ATOM 1138 O O . SER A 1 151 ? -14.518 27.776 11.560 1.00 46.38 151 SER A O 1
ATOM 1140 N N . THR A 1 152 ? -14.883 25.607 11.602 1.00 41.75 152 THR A N 1
ATOM 1141 C CA . THR A 1 152 ? -15.369 25.584 12.986 1.00 41.75 152 THR A CA 1
ATOM 1142 C C . THR A 1 152 ? -14.408 24.808 13.878 1.00 41.75 152 THR A C 1
ATOM 1144 O O . THR A 1 152 ? -14.361 23.585 13.888 1.00 41.75 152 THR A O 1
ATOM 1147 N N . THR A 1 153 ? -13.613 25.594 14.602 1.00 45.53 153 THR A N 1
ATOM 1148 C CA . THR A 1 153 ? -13.076 25.375 15.952 1.00 45.53 153 THR A CA 1
ATOM 1149 C C . THR A 1 153 ? -12.641 23.950 16.325 1.00 45.53 153 THR A C 1
ATOM 1151 O O . THR A 1 153 ? -13.453 23.138 16.746 1.00 45.53 153 THR A O 1
ATOM 1154 N N . SER A 1 154 ? -11.323 23.709 16.315 1.00 46.47 154 SER A N 1
ATOM 1155 C CA . SER A 1 154 ? -10.596 22.781 17.210 1.00 46.47 154 SER A CA 1
ATOM 1156 C C . SER A 1 154 ? -11.214 21.387 17.471 1.00 46.47 154 SER A C 1
ATOM 1158 O O . SER A 1 154 ? -11.032 20.825 18.554 1.00 46.47 154 SER A O 1
ATOM 1160 N N . ALA A 1 155 ? -11.918 20.796 16.509 1.00 51.31 155 ALA A N 1
ATOM 1161 C CA . ALA A 1 155 ? -12.297 19.389 16.568 1.00 51.31 155 ALA A CA 1
ATOM 1162 C C . ALA A 1 155 ? -11.125 18.519 16.080 1.00 51.31 155 ALA A C 1
ATOM 1164 O O . ALA A 1 155 ? -10.376 18.913 15.183 1.00 51.31 155 ALA A O 1
ATOM 1165 N N . ALA A 1 156 ? -10.932 17.350 16.697 1.00 58.25 156 ALA A N 1
ATOM 1166 C CA . ALA A 1 156 ? -9.893 16.400 16.310 1.00 58.25 156 ALA A CA 1
ATOM 1167 C C . ALA A 1 156 ? -9.979 16.076 14.804 1.00 58.25 156 ALA A C 1
ATOM 1169 O O . ALA A 1 156 ? -11.047 15.731 14.299 1.00 58.25 156 ALA A O 1
ATOM 1170 N N . VAL A 1 157 ? -8.855 16.198 14.086 1.00 61.25 157 VAL A N 1
ATOM 1171 C CA . VAL A 1 157 ? -8.780 15.912 12.644 1.00 61.25 157 VAL A CA 1
ATOM 1172 C C . VAL A 1 157 ? -9.139 14.444 12.416 1.00 61.25 157 VAL A C 1
ATOM 1174 O O . VAL A 1 157 ? -8.386 13.560 12.818 1.00 61.25 157 VAL A O 1
ATOM 1177 N N . THR A 1 158 ? -10.283 14.201 11.778 1.00 68.25 158 THR A N 1
ATOM 1178 C CA . THR A 1 158 ? -10.771 12.860 11.431 1.00 68.25 158 THR A CA 1
ATOM 1179 C C . THR A 1 158 ? -10.610 12.652 9.932 1.00 68.25 158 THR A C 1
ATOM 1181 O O . THR A 1 158 ? -11.032 13.496 9.142 1.00 68.25 158 THR A O 1
ATOM 1184 N N . LEU A 1 159 ? -9.959 11.558 9.530 1.00 74.44 159 LEU A N 1
ATOM 1185 C CA . LEU A 1 159 ? -9.777 11.240 8.111 1.00 74.44 159 LEU A CA 1
ATOM 1186 C C . LEU A 1 159 ? -11.110 10.836 7.452 1.00 74.44 159 LEU A C 1
ATOM 1188 O O . LEU A 1 159 ? -11.890 10.129 8.092 1.00 74.44 159 LEU A O 1
ATOM 1192 N N . PRO A 1 160 ? -11.358 11.206 6.179 1.00 79.81 160 PRO A N 1
ATOM 1193 C CA . PRO A 1 160 ? -12.486 10.669 5.420 1.00 79.81 160 PRO A CA 1
ATOM 1194 C C . PRO A 1 160 ? -12.449 9.133 5.397 1.00 79.81 160 PRO A C 1
ATOM 1196 O O . PRO A 1 160 ? -11.395 8.550 5.131 1.00 79.81 160 PRO A O 1
ATOM 1199 N N . TYR A 1 161 ? -13.588 8.487 5.676 1.00 80.81 161 TYR A N 1
ATOM 1200 C CA . TYR A 1 161 ? -13.686 7.027 5.814 1.00 80.81 161 TYR A CA 1
ATOM 1201 C C . TYR A 1 161 ? -13.159 6.293 4.574 1.00 80.81 161 TYR A C 1
ATOM 1203 O O . TYR A 1 161 ? -12.277 5.442 4.697 1.00 80.81 161 TYR A O 1
ATOM 1211 N N . ASP A 1 162 ? -13.650 6.658 3.386 1.00 83.12 162 ASP A N 1
ATOM 1212 C CA . ASP A 1 162 ? -13.303 5.971 2.136 1.00 83.12 162 ASP A CA 1
ATOM 1213 C C . ASP A 1 162 ? -11.802 6.063 1.844 1.00 83.12 162 ASP A C 1
ATOM 1215 O O . ASP A 1 162 ? -11.161 5.069 1.499 1.00 83.12 162 ASP A O 1
ATOM 1219 N N . GLU A 1 163 ? -11.203 7.229 2.090 1.00 87.00 163 GLU A N 1
ATOM 1220 C CA . GLU A 1 163 ? -9.772 7.442 1.873 1.00 87.00 163 GLU A CA 1
ATOM 1221 C C . GLU A 1 163 ? -8.906 6.703 2.890 1.00 87.00 163 GLU A C 1
ATOM 1223 O O . GLU A 1 163 ? -7.845 6.176 2.550 1.00 87.00 163 GLU A O 1
ATOM 1228 N N . ALA A 1 164 ? -9.366 6.594 4.136 1.00 87.94 164 ALA A N 1
ATOM 1229 C CA . ALA A 1 164 ? -8.705 5.763 5.129 1.00 87.94 164 ALA A CA 1
ATOM 1230 C C . ALA A 1 164 ? -8.771 4.272 4.754 1.00 87.94 164 ALA A C 1
ATOM 1232 O O . ALA A 1 164 ? -7.765 3.571 4.884 1.00 87.94 164 ALA A O 1
ATOM 1233 N N . VAL A 1 165 ? -9.908 3.781 4.247 1.00 86.88 165 VAL A N 1
ATOM 1234 C CA . VAL A 1 165 ? -10.047 2.395 3.769 1.00 86.88 165 VAL A CA 1
ATOM 1235 C C . VAL A 1 165 ? -9.139 2.133 2.568 1.00 86.88 165 VAL A C 1
ATOM 1237 O O . VAL A 1 165 ? -8.423 1.128 2.561 1.00 86.88 165 VAL A O 1
ATOM 1240 N N . ASN A 1 166 ? -9.098 3.043 1.593 1.00 90.06 166 ASN A N 1
ATOM 1241 C CA . ASN A 1 166 ? -8.189 2.958 0.448 1.00 90.06 166 ASN A CA 1
ATOM 1242 C C . ASN A 1 166 ? -6.720 2.923 0.895 1.00 90.06 166 ASN A C 1
ATOM 1244 O O . ASN A 1 166 ? -5.923 2.136 0.380 1.00 90.06 166 ASN A O 1
ATOM 1248 N N . GLU A 1 167 ? -6.360 3.712 1.907 1.00 93.44 167 GLU A N 1
ATOM 1249 C CA . GLU A 1 167 ? -5.009 3.712 2.460 1.00 93.44 167 GLU A CA 1
ATOM 1250 C C . GLU A 1 167 ? -4.663 2.394 3.174 1.00 93.44 167 GLU A C 1
ATOM 1252 O O . GLU A 1 167 ? -3.547 1.888 3.035 1.00 93.44 167 GLU A O 1
ATOM 1257 N N . LEU A 1 168 ? -5.609 1.799 3.912 1.00 93.88 168 LEU A N 1
ATOM 1258 C CA . LEU A 1 168 ? -5.424 0.484 4.537 1.00 93.88 168 LEU A CA 1
ATOM 1259 C C . LEU A 1 168 ? -5.261 -0.624 3.490 1.00 93.88 168 LEU A C 1
ATOM 1261 O O . LEU A 1 168 ? -4.383 -1.473 3.664 1.00 93.88 168 LEU A O 1
ATOM 1265 N N . ARG A 1 169 ? -6.041 -0.581 2.400 1.00 93.12 169 ARG A N 1
ATOM 1266 C CA . ARG A 1 169 ? -5.907 -1.498 1.254 1.00 93.12 169 ARG A CA 1
ATOM 1267 C C . ARG A 1 169 ? -4.530 -1.385 0.615 1.00 93.12 169 ARG A C 1
ATOM 1269 O O . ARG A 1 169 ? -3.861 -2.399 0.449 1.00 93.12 169 ARG A O 1
ATOM 1276 N N . LEU A 1 170 ? -4.040 -0.167 0.368 1.00 96.31 170 LEU A N 1
ATOM 1277 C CA . LEU A 1 170 ? -2.684 0.030 -0.150 1.00 96.31 170 LEU A CA 1
ATOM 1278 C C . LEU A 1 170 ? -1.623 -0.609 0.758 1.00 96.31 170 LEU A C 1
ATOM 1280 O O . LEU A 1 170 ? -0.690 -1.239 0.266 1.00 96.31 170 LEU A O 1
ATOM 1284 N N . VAL A 1 171 ? -1.742 -0.467 2.081 1.00 96.75 171 VAL A N 1
ATOM 1285 C CA . VAL A 1 171 ? -0.792 -1.110 3.003 1.00 96.75 171 VAL A CA 1
ATOM 1286 C C . VAL A 1 171 ? -0.859 -2.639 2.910 1.00 96.75 171 VAL A C 1
ATOM 1288 O O . VAL A 1 171 ? 0.173 -3.296 3.037 1.00 96.75 171 VAL A O 1
ATOM 1291 N N . GLU A 1 172 ? -2.035 -3.220 2.671 1.00 95.38 172 GLU A N 1
ATOM 1292 C CA . GLU A 1 172 ? -2.178 -4.667 2.461 1.00 95.38 172 GLU A CA 1
ATOM 1293 C C . GLU A 1 172 ? -1.500 -5.129 1.172 1.00 95.38 172 GLU A C 1
ATOM 1295 O O . GLU A 1 172 ? -0.723 -6.084 1.225 1.00 95.38 172 GLU A O 1
ATOM 1300 N N . VAL A 1 173 ? -1.663 -4.382 0.077 1.00 96.88 173 VAL A N 1
ATOM 1301 C CA . VAL A 1 173 ? -0.928 -4.621 -1.175 1.00 96.88 173 VAL A CA 1
ATOM 1302 C C . VAL A 1 173 ? 0.585 -4.517 -0.945 1.00 96.88 173 VAL A C 1
ATOM 1304 O O . VAL A 1 173 ? 1.352 -5.373 -1.374 1.00 96.88 173 VAL A O 1
ATOM 1307 N N . VAL A 1 174 ? 1.058 -3.520 -0.188 1.00 97.50 174 VAL A N 1
ATOM 1308 C CA . VAL A 1 174 ? 2.485 -3.428 0.178 1.00 97.50 174 VAL A CA 1
ATOM 1309 C C . VAL A 1 174 ? 2.926 -4.638 1.010 1.00 97.50 174 VAL A C 1
ATOM 1311 O O . VAL A 1 174 ? 4.048 -5.117 0.848 1.00 97.50 174 VAL A O 1
ATOM 1314 N N . HIS A 1 175 ? 2.078 -5.170 1.893 1.00 96.56 175 HIS A N 1
ATOM 1315 C CA . HIS A 1 175 ? 2.402 -6.355 2.686 1.00 96.56 175 HIS A CA 1
ATOM 1316 C C . HIS A 1 175 ? 2.426 -7.658 1.881 1.00 96.56 175 HIS A C 1
ATOM 1318 O O . HIS A 1 175 ? 3.135 -8.570 2.314 1.00 96.56 175 HIS A O 1
ATOM 1324 N N . SER A 1 176 ? 1.744 -7.757 0.735 1.00 95.38 176 SER A N 1
ATOM 1325 C CA . SER A 1 176 ? 1.839 -8.946 -0.124 1.00 95.38 176 SER A CA 1
ATOM 1326 C C . SER A 1 176 ? 3.274 -9.147 -0.635 1.00 95.38 176 SER A C 1
ATOM 1328 O O . SER A 1 176 ? 3.808 -10.255 -0.617 1.00 95.38 176 SER A O 1
ATOM 1330 N N . VAL A 1 177 ? 3.959 -8.048 -0.970 1.00 95.12 177 VAL A N 1
ATOM 1331 C CA . VAL A 1 177 ? 5.349 -8.054 -1.451 1.00 95.12 177 VAL A CA 1
ATOM 1332 C C . VAL A 1 177 ? 6.377 -7.835 -0.331 1.00 95.12 177 VAL A C 1
ATOM 1334 O O . VAL A 1 177 ? 7.478 -8.398 -0.351 1.00 95.12 177 VAL A O 1
ATOM 1337 N N . ARG A 1 178 ? 6.048 -7.030 0.687 1.00 95.56 178 ARG A N 1
ATOM 1338 C CA . ARG A 1 178 ? 6.947 -6.611 1.781 1.00 95.56 178 ARG A CA 1
ATOM 1339 C C . ARG A 1 178 ? 6.301 -6.798 3.164 1.00 95.56 178 ARG A C 1
ATOM 1341 O O . ARG A 1 178 ? 6.172 -5.839 3.926 1.00 95.56 178 ARG A O 1
ATOM 1348 N N . PRO A 1 179 ? 6.002 -8.038 3.587 1.00 96.19 179 PRO A N 1
ATOM 1349 C CA . PRO A 1 179 ? 5.226 -8.304 4.808 1.00 96.19 179 PRO A CA 1
ATOM 1350 C C . PRO A 1 179 ? 5.918 -7.878 6.116 1.00 96.19 179 PRO A C 1
ATOM 1352 O O . PRO A 1 179 ? 5.268 -7.767 7.157 1.00 96.19 179 PRO A O 1
ATOM 1355 N N . LYS A 1 180 ? 7.240 -7.655 6.101 1.00 96.25 180 LYS A N 1
ATOM 1356 C CA . LYS A 1 180 ? 8.027 -7.243 7.279 1.00 96.25 180 LYS A CA 1
ATOM 1357 C C . LYS A 1 180 ? 8.233 -5.727 7.397 1.00 96.25 180 LYS A C 1
ATOM 1359 O O . LYS A 1 180 ? 8.800 -5.310 8.407 1.00 96.25 180 LYS A O 1
ATOM 1364 N N . ALA A 1 181 ? 7.774 -4.935 6.422 1.00 97.06 181 ALA A N 1
ATOM 1365 C CA . ALA A 1 181 ? 8.054 -3.503 6.342 1.00 97.06 181 ALA A CA 1
ATOM 1366 C C . ALA A 1 181 ? 7.534 -2.735 7.572 1.00 97.06 181 ALA A C 1
ATOM 1368 O O . ALA A 1 181 ? 6.331 -2.562 7.762 1.00 97.06 181 ALA A O 1
ATOM 1369 N N . ILE A 1 182 ? 8.443 -2.272 8.426 1.00 97.12 182 ILE A N 1
ATOM 1370 C CA . ILE A 1 182 ? 8.141 -1.623 9.703 1.00 97.12 182 ILE A CA 1
ATOM 1371 C C . ILE A 1 182 ? 7.414 -0.300 9.464 1.00 97.12 182 ILE A C 1
ATOM 1373 O O . ILE A 1 182 ? 6.443 -0.012 10.174 1.00 97.12 182 ILE A O 1
ATOM 1377 N N . ALA A 1 183 ? 7.842 0.487 8.471 1.00 97.69 183 ALA A N 1
ATOM 1378 C CA . ALA A 1 183 ? 7.183 1.742 8.132 1.00 97.69 183 ALA A CA 1
ATOM 1379 C C . ALA A 1 183 ? 5.749 1.529 7.625 1.00 97.69 183 ALA A C 1
ATOM 1381 O O . ALA A 1 183 ? 4.870 2.294 8.018 1.00 97.69 183 ALA A O 1
ATOM 1382 N N . ALA A 1 184 ? 5.484 0.469 6.852 1.00 97.81 184 ALA A N 1
ATOM 1383 C CA . ALA A 1 184 ? 4.135 0.121 6.399 1.00 97.81 184 ALA A CA 1
ATOM 1384 C C . ALA A 1 184 ? 3.213 -0.220 7.585 1.00 97.81 184 ALA A C 1
ATOM 1386 O O . ALA A 1 184 ? 2.139 0.363 7.729 1.00 97.81 184 ALA A O 1
ATOM 1387 N N . TRP A 1 185 ? 3.673 -1.055 8.525 1.00 97.62 185 TRP A N 1
ATOM 1388 C CA . TRP A 1 185 ? 2.934 -1.326 9.766 1.00 97.62 185 TRP A CA 1
ATOM 1389 C C . TRP A 1 185 ? 2.728 -0.068 10.622 1.00 97.62 185 TRP A C 1
ATOM 1391 O O . TRP A 1 185 ? 1.682 0.100 11.248 1.00 97.62 185 TRP A O 1
ATOM 1401 N N . ALA A 1 186 ? 3.723 0.820 10.691 1.00 97.19 186 ALA A N 1
ATOM 1402 C CA . ALA A 1 186 ? 3.595 2.092 11.400 1.00 97.19 186 ALA A CA 1
ATOM 1403 C C . ALA A 1 186 ? 2.578 3.024 10.734 1.00 97.19 186 ALA A C 1
ATOM 1405 O O . ALA A 1 186 ? 1.808 3.678 11.436 1.00 97.19 186 ALA A O 1
ATOM 1406 N N . HIS A 1 187 ? 2.547 3.051 9.403 1.00 97.25 187 HIS A N 1
ATOM 1407 C CA . HIS A 1 187 ? 1.565 3.798 8.633 1.00 97.25 187 HIS A CA 1
ATOM 1408 C C . HIS A 1 187 ? 0.154 3.246 8.835 1.00 97.25 187 HIS A C 1
ATOM 1410 O O . HIS A 1 187 ? -0.736 4.021 9.162 1.00 97.25 187 HIS A O 1
ATOM 1416 N N . ARG A 1 188 ? -0.036 1.919 8.795 1.00 95.44 188 ARG A N 1
ATOM 1417 C CA . ARG A 1 188 ? -1.330 1.281 9.101 1.00 95.44 188 ARG A CA 1
ATOM 1418 C C . ARG A 1 188 ? -1.883 1.712 10.457 1.00 95.44 188 ARG A C 1
ATOM 1420 O O . ARG A 1 188 ? -3.033 2.122 10.553 1.00 95.44 188 ARG A O 1
ATOM 1427 N N . ARG A 1 189 ? -1.049 1.670 11.506 1.00 94.50 189 ARG A N 1
ATOM 1428 C CA . ARG A 1 189 ? -1.436 2.145 12.848 1.00 94.50 189 ARG A CA 1
ATOM 1429 C C . ARG A 1 189 ? -1.798 3.622 12.846 1.00 94.50 189 ARG A C 1
ATOM 1431 O O . ARG A 1 189 ? -2.792 3.992 13.455 1.00 94.50 189 ARG A O 1
ATOM 1438 N N . TRP A 1 190 ? -1.010 4.448 12.158 1.00 94.50 190 TRP A N 1
ATOM 1439 C CA . TRP A 1 190 ? -1.297 5.874 12.035 1.00 94.50 190 TRP A CA 1
ATOM 1440 C C . TRP A 1 190 ? -2.660 6.108 11.372 1.00 94.50 190 TRP A C 1
ATOM 1442 O O . TRP A 1 190 ? -3.443 6.888 11.907 1.00 94.50 190 TRP A O 1
ATOM 1452 N N . VAL A 1 191 ? -2.983 5.398 10.285 1.00 92.19 191 VAL A N 1
ATOM 1453 C CA . VAL A 1 191 ? -4.295 5.497 9.623 1.00 92.19 191 VAL A CA 1
ATOM 1454 C C . VAL A 1 191 ? -5.406 5.080 10.582 1.00 92.19 191 VAL A C 1
ATOM 1456 O O . VAL A 1 191 ? -6.315 5.863 10.806 1.00 92.19 191 VAL A O 1
ATOM 1459 N N . LEU A 1 192 ? -5.300 3.917 11.234 1.00 89.06 192 LEU A N 1
ATOM 1460 C CA . LEU A 1 192 ? -6.312 3.435 12.189 1.00 89.06 192 LEU A CA 1
ATOM 1461 C C . LEU A 1 192 ? -6.541 4.401 13.369 1.00 89.06 192 LEU A C 1
ATOM 1463 O O . LEU A 1 192 ? -7.664 4.539 13.846 1.00 89.06 192 LEU A O 1
ATOM 1467 N N . GLN A 1 193 ? -5.488 5.082 13.833 1.00 86.56 193 GLN A N 1
ATOM 1468 C CA . GLN A 1 193 ? -5.571 6.072 14.913 1.00 86.56 193 GLN A CA 1
ATOM 1469 C C . GLN A 1 193 ? -6.195 7.398 14.459 1.00 86.56 193 GLN A C 1
ATOM 1471 O O . GLN A 1 193 ? -7.004 7.964 15.188 1.00 86.56 193 GLN A O 1
ATOM 1476 N N . ASN A 1 194 ? -5.822 7.901 13.277 1.00 81.56 194 ASN A N 1
ATOM 1477 C CA . ASN A 1 194 ? -6.259 9.216 12.776 1.00 81.56 194 ASN A CA 1
ATOM 1478 C C . ASN A 1 194 ? -7.589 9.151 12.015 1.00 81.56 194 ASN A C 1
ATOM 1480 O O . ASN A 1 194 ? -8.297 10.145 11.909 1.00 81.56 194 ASN A O 1
ATOM 1484 N N . ALA A 1 195 ? -7.962 7.973 11.528 1.00 73.38 195 ALA A N 1
ATOM 1485 C CA . ALA A 1 195 ? -9.312 7.685 11.068 1.00 73.38 195 ALA A CA 1
ATOM 1486 C C . ALA A 1 195 ? -10.284 7.417 12.237 1.00 73.38 195 ALA A C 1
ATOM 1488 O O . ALA A 1 195 ? -11.438 7.104 11.979 1.00 73.38 195 ALA A O 1
ATOM 1489 N N . GLN A 1 196 ? -9.810 7.494 13.497 1.00 55.53 196 GLN A N 1
ATOM 1490 C CA . GLN A 1 196 ? -10.555 7.272 14.748 1.00 55.53 196 GLN A CA 1
ATOM 1491 C C . GLN A 1 19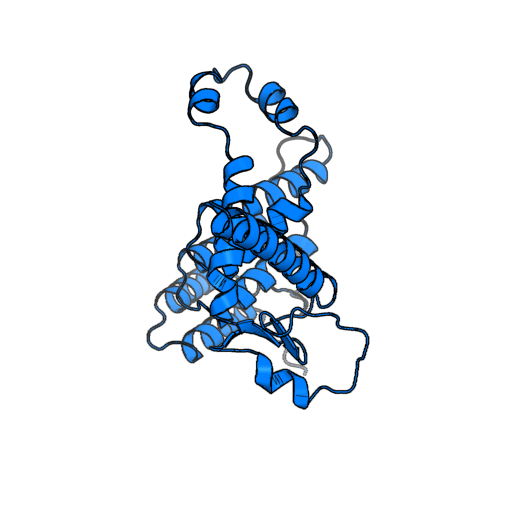6 ? -11.596 6.142 14.646 1.00 55.53 196 GLN A C 1
ATOM 1493 O O . GLN A 1 196 ? -12.788 6.416 14.583 1.00 55.53 196 GLN A O 1
ATOM 1498 N N . LEU A 1 197 ? -11.190 4.864 14.602 1.00 53.19 197 LEU A N 1
ATOM 1499 C CA . LEU A 1 197 ? -12.148 3.735 14.560 1.00 53.19 197 LEU A CA 1
ATOM 1500 C C . LEU A 1 197 ? -13.208 3.825 13.429 1.00 53.19 197 LEU A C 1
ATOM 1502 O O . LEU A 1 197 ? -14.231 3.163 13.523 1.00 53.19 197 LEU A O 1
ATOM 1506 N N . LEU A 1 198 ? -12.996 4.622 12.374 1.00 51.22 198 LEU A N 1
ATOM 1507 C CA . LEU A 1 198 ? -13.902 4.752 11.228 1.00 51.22 198 LEU A CA 1
ATOM 1508 C C . LEU A 1 198 ? -15.380 5.051 11.599 1.00 51.22 198 LEU A C 1
ATOM 1510 O O . LEU A 1 198 ? -16.297 4.567 10.940 1.00 51.22 198 LEU A O 1
ATOM 1514 N N . SER A 1 199 ? -15.565 5.913 12.610 1.00 48.84 199 SER A N 1
ATOM 1515 C CA . SER A 1 199 ? -16.802 6.653 12.937 1.00 48.84 199 SER A CA 1
ATOM 1516 C C . SER A 1 199 ? -17.932 5.916 13.672 1.00 48.84 199 SER A C 1
ATOM 1518 O O . SER A 1 199 ? -19.097 6.106 13.349 1.00 48.84 199 SER A O 1
ATOM 1520 N N . LEU A 1 200 ? -17.640 5.176 14.746 1.00 46.00 200 LEU A N 1
ATOM 1521 C CA . LEU A 1 200 ? -18.695 4.779 15.689 1.00 46.00 200 LEU A CA 1
ATOM 1522 C C . LEU A 1 200 ? -19.114 5.960 16.569 1.00 46.00 200 LEU A C 1
ATOM 1524 O O . LEU A 1 200 ? -18.381 6.372 17.473 1.00 46.00 200 LEU A O 1
ATOM 1528 N N . ALA A 1 201 ? -20.325 6.469 16.346 1.00 44.28 201 ALA A N 1
ATOM 1529 C CA . ALA A 1 201 ? -21.041 7.188 17.391 1.00 44.28 201 ALA A CA 1
ATOM 1530 C C . ALA A 1 201 ? -21.252 6.245 18.597 1.00 44.28 201 ALA A C 1
ATOM 1532 O O . ALA A 1 201 ? -21.394 5.031 18.405 1.00 44.28 201 ALA A O 1
ATOM 1533 N N . PRO A 1 202 ? -21.298 6.746 19.846 1.00 39.78 202 PRO A N 1
ATOM 1534 C CA . PRO A 1 202 ? -21.644 5.912 20.993 1.00 39.78 202 PRO A CA 1
ATOM 1535 C C . PRO A 1 202 ? -23.036 5.293 20.773 1.00 39.78 202 PRO A C 1
ATOM 1537 O O . PRO A 1 202 ? -24.039 5.993 20.871 1.00 39.78 202 PRO A O 1
ATOM 1540 N N . GLY A 1 203 ? -23.102 3.997 20.447 1.00 43.59 203 GLY A N 1
ATOM 1541 C CA . GLY A 1 203 ? -24.361 3.262 20.267 1.00 43.59 203 GLY A CA 1
ATOM 1542 C C . GLY A 1 203 ? -24.616 2.664 18.880 1.00 43.59 203 GLY A C 1
ATOM 1543 O O . GLY A 1 203 ? -25.541 1.865 18.760 1.00 43.59 203 GLY A O 1
ATOM 1544 N N . GLU A 1 204 ? -23.809 2.958 17.854 1.00 49.88 204 GLU A N 1
ATOM 1545 C CA . GLU A 1 204 ? -23.872 2.165 16.620 1.00 49.88 204 GLU A CA 1
ATOM 1546 C C . GLU A 1 204 ? -23.223 0.800 16.866 1.00 49.88 204 GLU A C 1
ATOM 1548 O O . GLU A 1 204 ? -22.069 0.691 17.280 1.00 49.88 204 GLU A O 1
ATOM 1553 N N . ALA A 1 205 ? -24.000 -0.268 16.687 1.00 45.56 205 ALA A N 1
ATOM 1554 C CA . ALA A 1 205 ? -23.483 -1.620 16.797 1.00 45.56 205 ALA A CA 1
ATOM 1555 C C . ALA A 1 205 ? -22.420 -1.840 15.719 1.00 45.56 205 ALA A C 1
ATOM 1557 O O . ALA A 1 205 ? -22.551 -1.363 14.592 1.00 45.56 205 ALA A O 1
ATOM 1558 N N . TRP A 1 206 ? -21.384 -2.592 16.082 1.00 49.25 206 TRP A N 1
ATOM 1559 C CA . TRP A 1 206 ? -20.320 -3.062 15.209 1.00 49.25 206 TRP A CA 1
ATOM 1560 C C . TRP A 1 206 ? -20.865 -3.720 13.938 1.00 49.25 206 TRP A C 1
ATOM 1562 O O . TRP A 1 206 ? -20.996 -4.940 13.876 1.00 49.25 206 TRP A O 1
ATOM 1572 N N . SER A 1 207 ? -21.196 -2.942 12.909 1.00 45.97 207 SER A N 1
ATOM 1573 C CA . SER A 1 207 ? -21.581 -3.544 11.643 1.00 45.97 207 SER A CA 1
ATOM 1574 C C . SER A 1 207 ? -20.340 -4.168 11.008 1.00 45.97 207 SER A C 1
ATOM 1576 O O . SER A 1 207 ? -19.210 -3.688 11.165 1.00 45.97 207 SER A O 1
ATOM 1578 N N . GLU A 1 208 ? -20.569 -5.254 10.282 1.00 43.88 208 GLU A N 1
ATOM 1579 C CA . GLU A 1 208 ? -19.607 -6.100 9.565 1.00 43.88 208 GLU A CA 1
ATOM 1580 C C . GLU A 1 208 ? -18.664 -5.332 8.611 1.00 43.88 208 GLU A C 1
ATOM 1582 O O . GLU A 1 208 ? -17.684 -5.876 8.107 1.00 43.88 208 GLU A O 1
ATOM 1587 N N . ARG A 1 209 ? -18.934 -4.039 8.393 1.00 48.88 209 ARG A N 1
ATOM 1588 C CA . ARG A 1 209 ? -18.253 -3.132 7.465 1.00 48.88 209 ARG A CA 1
ATOM 1589 C C . ARG A 1 209 ? -16.968 -2.485 8.007 1.00 48.88 209 ARG A C 1
ATOM 1591 O O . ARG A 1 209 ? -16.374 -1.662 7.317 1.00 48.88 209 ARG A O 1
ATOM 1598 N N . HIS A 1 210 ? -16.497 -2.817 9.210 1.00 57.12 210 HIS A N 1
ATOM 1599 C CA . HIS A 1 210 ? -15.344 -2.120 9.798 1.00 57.12 210 HIS A CA 1
ATOM 1600 C C . HIS A 1 210 ? -13.992 -2.769 9.466 1.00 57.12 210 HIS A C 1
ATOM 1602 O O . HIS A 1 210 ? -13.587 -3.765 10.071 1.00 57.12 210 HIS A O 1
ATOM 1608 N N . ALA A 1 211 ? -13.223 -2.099 8.598 1.00 60.19 211 ALA A N 1
ATOM 1609 C CA . ALA A 1 211 ? -11.788 -2.340 8.407 1.00 60.19 211 ALA A CA 1
ATOM 1610 C C . ALA A 1 211 ? -10.965 -2.167 9.708 1.00 60.19 211 ALA A C 1
ATOM 1612 O O . ALA A 1 211 ? -9.845 -2.654 9.792 1.00 60.19 211 ALA A O 1
ATOM 1613 N N . ALA A 1 212 ? -11.526 -1.513 10.735 1.00 68.69 212 ALA A N 1
ATOM 1614 C CA . ALA A 1 212 ? -10.876 -1.193 12.009 1.00 68.69 212 ALA A CA 1
ATOM 1615 C C . ALA A 1 212 ? -11.280 -2.117 13.186 1.00 68.69 212 ALA A C 1
ATOM 1617 O O . ALA A 1 212 ? -11.342 -1.668 14.330 1.00 68.69 212 ALA A O 1
ATOM 1618 N N . SER A 1 213 ? -11.563 -3.403 12.937 1.00 80.19 213 SER A N 1
ATOM 1619 C CA . SER A 1 213 ? -11.821 -4.396 14.000 1.00 80.19 213 SER A CA 1
ATOM 1620 C C . SER A 1 213 ? -10.582 -5.230 14.327 1.00 80.19 213 SER A C 1
ATOM 1622 O O . SER A 1 213 ? -9.728 -5.466 13.466 1.00 80.19 213 SER A O 1
ATOM 1624 N N . PHE A 1 214 ? -10.498 -5.748 15.559 1.00 87.25 214 PHE A N 1
ATOM 1625 C CA . PHE A 1 214 ? -9.421 -6.668 15.930 1.00 87.25 214 PHE A CA 1
ATOM 1626 C C . PHE A 1 214 ? -9.361 -7.895 15.004 1.00 87.25 214 PHE A C 1
ATOM 1628 O O . PHE A 1 214 ? -8.273 -8.316 14.621 1.00 87.25 214 PHE A O 1
ATOM 1635 N N . GLN A 1 215 ? -10.508 -8.450 14.600 1.00 87.94 215 GLN A N 1
ATOM 1636 C CA . GLN A 1 215 ? -10.591 -9.618 13.719 1.00 87.94 215 GLN A CA 1
ATOM 1637 C C . GLN A 1 215 ? -9.996 -9.346 12.338 1.00 87.94 215 GLN A C 1
ATOM 1639 O O . GLN A 1 215 ? -9.275 -10.194 11.810 1.00 87.94 215 GLN A O 1
ATOM 1644 N N . VAL A 1 216 ? -10.276 -8.178 11.752 1.00 88.31 216 VAL A N 1
ATOM 1645 C CA . VAL A 1 216 ? -9.684 -7.783 10.466 1.00 88.31 216 VAL A CA 1
ATOM 1646 C C . VAL A 1 216 ? -8.170 -7.659 10.608 1.00 88.31 216 VAL A C 1
ATOM 1648 O O . VAL A 1 216 ? -7.433 -8.290 9.849 1.00 88.31 216 VAL A O 1
ATOM 1651 N N . GLU A 1 217 ? -7.688 -6.955 11.634 1.00 92.44 217 GLU A N 1
ATOM 1652 C CA . GLU A 1 217 ? -6.247 -6.826 11.873 1.00 92.44 217 GLU A CA 1
ATOM 1653 C C . GLU A 1 217 ? -5.570 -8.172 12.160 1.00 92.44 217 GLU A C 1
ATOM 1655 O O . GLU A 1 217 ? -4.459 -8.419 11.690 1.00 92.44 217 GLU A O 1
ATOM 1660 N N . ALA A 1 218 ? -6.245 -9.081 12.867 1.00 93.50 218 ALA A N 1
ATOM 1661 C CA . ALA A 1 218 ? -5.759 -10.432 13.112 1.00 93.50 218 ALA A CA 1
ATOM 1662 C C . ALA A 1 218 ? -5.595 -11.227 11.810 1.00 93.50 218 ALA A C 1
ATOM 1664 O O . ALA A 1 218 ? -4.567 -11.885 11.633 1.00 93.50 218 ALA A O 1
ATOM 1665 N N . ARG A 1 219 ? -6.542 -11.118 10.865 1.00 93.44 219 ARG A N 1
ATOM 1666 C CA . ARG A 1 219 ? -6.418 -11.733 9.529 1.00 93.44 219 ARG A CA 1
ATOM 1667 C C . ARG A 1 219 ? -5.256 -11.136 8.740 1.00 93.44 219 ARG A C 1
ATOM 1669 O O . ARG A 1 219 ? -4.488 -11.883 8.138 1.00 93.44 219 ARG A O 1
ATOM 1676 N N . VAL A 1 220 ? -5.078 -9.815 8.773 1.00 93.88 220 VAL A N 1
ATOM 1677 C CA . VAL A 1 220 ? -3.961 -9.138 8.090 1.00 93.88 220 VAL A CA 1
ATOM 1678 C C . VAL A 1 220 ? -2.611 -9.587 8.662 1.00 93.88 220 VAL A C 1
ATOM 1680 O O . VAL A 1 220 ? -1.703 -9.934 7.905 1.00 93.88 220 VAL A O 1
ATOM 1683 N N . CYS A 1 221 ? -2.486 -9.674 9.989 1.00 95.75 221 CYS A N 1
ATOM 1684 C CA . CYS A 1 221 ? -1.303 -10.225 10.652 1.00 95.75 221 CYS A CA 1
ATOM 1685 C C . CYS A 1 221 ? -1.057 -11.695 10.288 1.00 95.75 221 CYS A C 1
ATOM 1687 O O . CYS A 1 221 ? 0.089 -12.067 10.032 1.00 95.75 221 CYS A O 1
ATOM 1689 N N . ALA A 1 222 ? -2.109 -12.519 10.246 1.00 95.12 222 ALA A N 1
ATOM 1690 C CA . ALA A 1 222 ? -2.011 -13.930 9.883 1.00 95.12 222 ALA A CA 1
ATOM 1691 C C . ALA A 1 222 ? -1.510 -14.107 8.442 1.00 95.12 222 ALA A C 1
ATOM 1693 O O . ALA A 1 222 ? -0.542 -14.839 8.23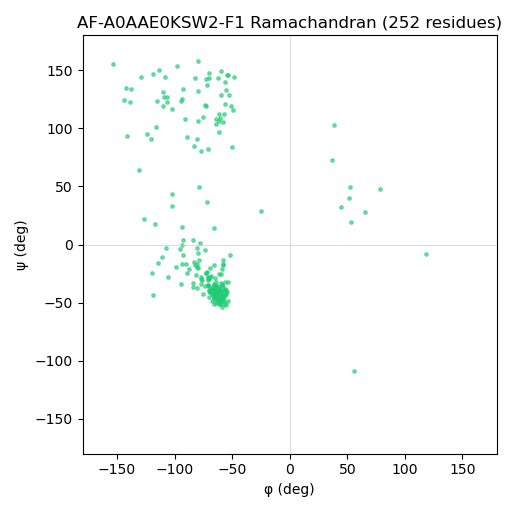1 1.00 95.12 222 ALA A O 1
ATOM 1694 N N . ARG A 1 223 ? -2.076 -13.368 7.476 1.00 94.56 223 ARG A N 1
ATOM 1695 C CA . ARG A 1 223 ? -1.604 -13.356 6.078 1.00 94.56 223 ARG A CA 1
ATOM 1696 C C . ARG A 1 223 ? -0.127 -12.969 5.987 1.00 94.56 223 ARG A C 1
ATOM 1698 O O . ARG A 1 223 ? 0.682 -13.694 5.412 1.00 94.56 223 ARG A O 1
ATOM 1705 N N . ALA A 1 224 ? 0.277 -11.880 6.643 1.00 95.31 224 ALA A N 1
ATOM 1706 C CA . ALA A 1 224 ? 1.674 -11.443 6.635 1.00 95.31 224 ALA A CA 1
ATOM 1707 C C . ALA A 1 224 ? 2.637 -12.436 7.325 1.00 95.31 224 ALA A C 1
ATOM 1709 O O . ALA A 1 224 ? 3.821 -12.500 6.976 1.00 95.31 224 ALA A O 1
ATOM 1710 N N . ALA A 1 225 ? 2.159 -13.199 8.313 1.00 93.75 225 ALA A N 1
ATOM 1711 C CA . ALA A 1 225 ? 2.928 -14.246 8.984 1.00 93.75 225 ALA A CA 1
ATOM 1712 C C . ALA A 1 225 ? 3.042 -15.533 8.144 1.00 93.75 225 ALA A C 1
ATOM 1714 O O . ALA A 1 225 ? 4.063 -16.216 8.236 1.00 93.75 225 ALA A O 1
ATOM 1715 N N . GLN A 1 226 ? 2.046 -15.834 7.302 1.00 93.75 226 GLN A N 1
ATOM 1716 C CA . GLN A 1 226 ? 2.102 -16.923 6.318 1.00 93.75 226 GLN A CA 1
ATOM 1717 C C . GLN A 1 226 ? 3.134 -16.627 5.222 1.00 93.75 226 GLN A C 1
ATOM 1719 O O . GLN A 1 226 ? 3.939 -17.492 4.887 1.00 93.75 226 GLN A O 1
ATOM 1724 N N . LEU A 1 227 ? 3.184 -15.383 4.731 1.00 93.00 227 LEU A N 1
ATOM 1725 C CA . LEU A 1 227 ? 4.138 -14.974 3.693 1.00 93.00 227 LEU A CA 1
ATOM 1726 C C . LEU A 1 227 ? 5.601 -15.017 4.162 1.00 93.00 227 LEU A C 1
ATOM 1728 O O . LEU A 1 227 ? 6.508 -15.290 3.368 1.00 93.00 227 LEU A O 1
ATOM 1732 N N . ARG A 1 228 ? 5.877 -14.718 5.441 1.00 92.06 228 ARG A N 1
ATOM 1733 C CA . ARG A 1 228 ? 7.235 -14.777 6.008 1.00 92.06 228 ARG A CA 1
ATOM 1734 C C . ARG A 1 228 ? 7.239 -15.261 7.455 1.00 92.06 228 ARG A C 1
ATOM 1736 O O . ARG A 1 228 ? 6.705 -14.607 8.348 1.00 92.06 228 ARG A O 1
ATOM 1743 N N . ARG A 1 229 ? 8.008 -16.327 7.707 1.00 92.12 229 ARG A N 1
ATOM 1744 C CA . ARG A 1 229 ? 8.276 -16.849 9.057 1.00 92.12 229 ARG A CA 1
ATOM 1745 C C . ARG A 1 229 ? 8.846 -15.766 9.984 1.00 92.12 229 ARG A C 1
ATOM 1747 O O . ARG A 1 229 ? 9.636 -14.907 9.564 1.00 92.12 229 ARG A O 1
ATOM 1754 N N . LEU A 1 230 ? 8.470 -15.860 11.263 1.00 91.50 230 LEU A N 1
ATOM 1755 C CA . LEU A 1 230 ? 8.925 -14.982 12.351 1.00 91.50 230 LEU A CA 1
ATOM 1756 C C . LEU A 1 230 ? 8.730 -13.491 12.022 1.00 91.50 230 LEU A C 1
ATOM 1758 O O . LEU A 1 230 ? 9.650 -12.677 12.123 1.00 91.50 230 LEU A O 1
ATOM 1762 N N . ASN A 1 231 ? 7.529 -13.125 11.570 1.00 95.69 231 ASN A N 1
ATOM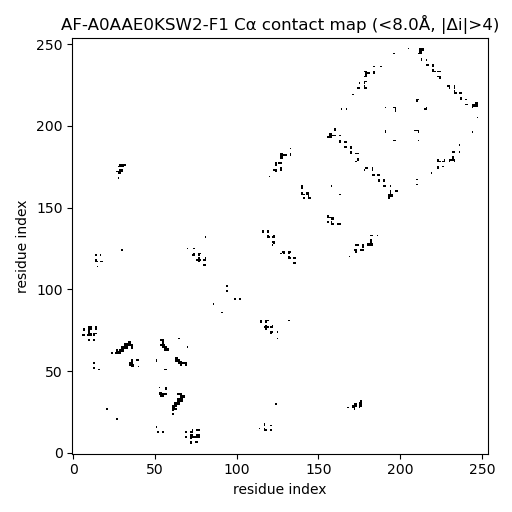 1763 C CA . ASN A 1 231 ? 7.184 -11.741 11.266 1.00 95.69 231 ASN A CA 1
ATOM 1764 C C . ASN A 1 231 ? 6.898 -10.937 12.546 1.00 95.69 231 ASN A C 1
ATOM 1766 O O . ASN A 1 231 ? 5.749 -10.731 12.930 1.00 95.69 231 ASN A O 1
ATOM 1770 N N . TYR A 1 232 ? 7.960 -10.494 13.225 1.00 95.75 232 TYR A N 1
ATOM 1771 C CA . TYR A 1 232 ? 7.841 -9.729 14.470 1.00 95.75 232 TYR A CA 1
ATOM 1772 C C . TYR A 1 232 ? 7.051 -8.424 14.292 1.00 95.75 232 TYR A C 1
ATOM 1774 O O . TYR A 1 232 ? 6.319 -8.030 15.196 1.00 95.75 232 TYR A O 1
ATOM 1782 N N . SER A 1 233 ? 7.145 -7.775 13.127 1.00 95.81 233 SER A N 1
ATOM 1783 C CA . SER A 1 233 ? 6.382 -6.562 12.819 1.00 95.81 233 SER A CA 1
ATOM 1784 C C . SER A 1 233 ? 4.872 -6.827 12.847 1.00 95.81 233 SER A C 1
ATOM 1786 O O . SER A 1 233 ? 4.143 -6.084 13.506 1.00 95.81 233 SER A O 1
ATOM 1788 N N . ALA A 1 234 ? 4.425 -7.930 12.234 1.00 96.62 234 ALA A N 1
ATOM 1789 C CA . ALA A 1 234 ? 3.029 -8.363 12.266 1.00 96.62 234 ALA A CA 1
ATOM 1790 C C . ALA A 1 234 ? 2.573 -8.730 13.689 1.00 96.62 234 ALA A C 1
ATOM 1792 O O . ALA A 1 234 ? 1.525 -8.271 14.132 1.00 96.62 234 ALA A O 1
ATOM 1793 N N . TRP A 1 235 ? 3.370 -9.485 14.452 1.00 96.12 235 TRP A N 1
ATOM 1794 C CA . TRP A 1 235 ? 3.025 -9.843 15.838 1.00 96.12 235 TRP A CA 1
ATOM 1795 C C . TRP A 1 235 ? 2.986 -8.632 16.780 1.00 96.12 235 TRP A C 1
ATOM 1797 O O . TRP A 1 235 ? 2.109 -8.523 17.639 1.00 96.12 235 TRP A O 1
ATOM 1807 N N . ARG A 1 236 ? 3.911 -7.682 16.607 1.00 96.69 236 ARG A N 1
ATOM 1808 C CA . ARG A 1 236 ? 3.911 -6.413 17.345 1.00 96.69 236 ARG A CA 1
ATOM 1809 C C . ARG A 1 236 ? 2.678 -5.581 17.002 1.00 96.69 236 ARG A C 1
ATOM 1811 O O . ARG A 1 236 ? 2.107 -4.966 17.903 1.00 96.69 236 ARG A O 1
ATOM 1818 N N . HIS A 1 237 ? 2.269 -5.571 15.732 1.00 96.50 237 HIS A N 1
ATOM 1819 C CA . HIS A 1 237 ? 1.026 -4.937 15.300 1.00 96.50 237 HIS A CA 1
ATOM 1820 C C . HIS A 1 237 ? -0.197 -5.612 15.920 1.00 96.50 237 HIS A C 1
ATOM 1822 O O . HIS A 1 237 ? -1.028 -4.914 16.482 1.00 96.50 237 HIS A O 1
ATOM 1828 N N . LEU A 1 238 ? -0.258 -6.946 15.944 1.00 95.81 238 LEU A N 1
ATOM 1829 C CA . LEU A 1 238 ? -1.354 -7.690 16.572 1.00 95.81 238 LEU A CA 1
ATOM 1830 C C . LEU A 1 238 ? -1.500 -7.359 18.063 1.00 95.81 238 LEU A C 1
ATOM 1832 O O . LEU A 1 238 ? -2.602 -7.116 18.548 1.00 95.81 238 LEU A O 1
ATOM 1836 N N . ARG A 1 239 ? -0.377 -7.285 18.792 1.00 96.12 239 ARG A N 1
ATOM 1837 C CA . ARG A 1 239 ? -0.366 -6.861 20.201 1.00 96.12 239 ARG A CA 1
ATOM 1838 C C . ARG A 1 239 ? -0.879 -5.431 20.373 1.00 96.12 239 ARG A C 1
ATOM 1840 O O . ARG A 1 239 ? -1.539 -5.136 21.366 1.00 96.12 239 ARG A O 1
ATOM 1847 N N . TRP A 1 240 ? -0.521 -4.533 19.458 1.00 95.00 240 TRP A N 1
ATOM 1848 C CA . TRP A 1 240 ? -1.040 -3.168 19.453 1.00 95.00 240 TRP A CA 1
ATOM 1849 C C . TRP A 1 240 ? -2.549 -3.163 19.163 1.00 95.00 240 TRP A C 1
ATOM 1851 O O . TRP A 1 240 ? -3.294 -2.557 19.926 1.00 95.00 240 TRP A O 1
ATOM 1861 N N . ALA A 1 241 ? -3.003 -3.909 18.154 1.00 91.50 241 ALA A N 1
ATOM 1862 C CA . ALA A 1 241 ? -4.406 -4.014 17.767 1.00 91.50 241 ALA A CA 1
ATOM 1863 C C . ALA A 1 241 ? -5.263 -4.536 18.926 1.00 91.50 241 ALA A C 1
ATOM 1865 O O . ALA A 1 241 ? -6.252 -3.908 19.266 1.00 91.50 241 ALA A O 1
ATOM 1866 N N . ALA A 1 242 ? -4.823 -5.582 19.631 1.00 90.94 242 ALA A N 1
ATOM 1867 C CA . ALA A 1 242 ? -5.522 -6.118 20.806 1.00 90.94 242 ALA A CA 1
ATOM 1868 C C . ALA A 1 242 ? -5.721 -5.099 21.949 1.00 90.94 242 ALA A C 1
ATOM 1870 O O . ALA A 1 242 ? -6.559 -5.302 22.820 1.00 90.94 242 ALA A O 1
ATOM 1871 N N . ARG A 1 243 ? -4.914 -4.029 21.992 1.00 90.00 243 ARG A N 1
ATOM 1872 C CA . ARG A 1 243 ? -4.972 -2.984 23.028 1.00 90.00 243 ARG A CA 1
ATOM 1873 C C . ARG A 1 243 ? -5.727 -1.735 22.601 1.00 90.00 243 ARG A C 1
ATOM 1875 O O . ARG A 1 243 ? -5.995 -0.891 23.448 1.00 90.00 243 ARG A O 1
ATOM 1882 N N . GLN A 1 244 ? -5.905 -1.532 21.303 1.00 86.06 244 GLN A N 1
ATOM 1883 C CA . GLN A 1 244 ? -6.402 -0.274 20.739 1.00 86.06 244 GLN A CA 1
ATOM 1884 C C . GLN A 1 244 ? -7.696 -0.471 19.969 1.00 86.06 244 GLN A C 1
ATOM 1886 O O . GLN A 1 244 ? -8.452 0.481 19.810 1.00 86.06 244 GLN A O 1
ATOM 1891 N N . LEU A 1 245 ? -7.924 -1.690 19.482 1.00 84.00 245 LEU A N 1
ATOM 1892 C CA . LEU A 1 245 ? -9.072 -2.031 18.682 1.00 84.00 245 LEU A CA 1
ATOM 1893 C C . LEU A 1 245 ? -10.045 -2.913 19.471 1.00 84.00 245 LEU A C 1
ATOM 1895 O O . LEU A 1 245 ? -9.638 -3.771 20.256 1.00 84.00 245 LEU A O 1
ATOM 1899 N N . PRO A 1 246 ? -11.335 -2.715 19.234 1.00 77.81 246 PRO A N 1
ATOM 1900 C CA . PRO A 1 246 ? -12.411 -3.483 19.834 1.00 77.81 246 PRO A CA 1
ATOM 1901 C C . PRO A 1 246 ? -12.609 -4.835 19.146 1.00 77.81 246 PRO A C 1
ATOM 1903 O O . PRO A 1 246 ? -12.239 -5.047 17.986 1.00 77.81 246 PRO A O 1
ATOM 1906 N N . PHE A 1 247 ? -13.224 -5.749 19.894 1.00 74.56 247 PHE A N 1
ATOM 1907 C CA . PHE A 1 247 ? -13.592 -7.082 19.436 1.00 74.56 247 PHE A CA 1
ATOM 1908 C C . PHE A 1 247 ? -15.033 -7.085 18.925 1.00 74.56 247 PHE A C 1
ATOM 1910 O O . PHE A 1 247 ? -15.952 -6.756 19.671 1.00 74.56 247 PHE A O 1
ATOM 1917 N N . THR A 1 248 ? -15.251 -7.538 17.692 1.00 65.00 248 THR A N 1
ATOM 1918 C CA . THR A 1 248 ? -16.594 -7.891 17.211 1.00 65.00 248 THR A CA 1
ATOM 1919 C C . THR A 1 248 ? -16.969 -9.278 17.724 1.00 65.00 248 THR A C 1
ATOM 1921 O O . THR A 1 248 ? -16.434 -10.278 17.250 1.00 65.00 248 THR A O 1
ATOM 1924 N N . MET A 1 249 ? -17.866 -9.388 18.704 1.00 56.09 249 MET A N 1
ATOM 1925 C CA . MET A 1 249 ? -18.505 -10.682 18.953 1.00 56.09 249 MET A CA 1
ATOM 1926 C C . MET A 1 249 ? -19.497 -10.924 17.820 1.00 56.09 249 MET A C 1
ATOM 1928 O O . MET A 1 249 ? -20.400 -10.115 17.624 1.00 56.09 249 MET A O 1
ATOM 1932 N N . ALA A 1 250 ? -19.305 -11.997 17.047 1.00 52.03 250 ALA A N 1
ATOM 1933 C CA . ALA A 1 250 ? -20.333 -12.446 16.118 1.00 52.03 250 ALA A CA 1
ATOM 1934 C C . ALA A 1 250 ? -21.598 -12.690 16.945 1.00 52.03 250 ALA A C 1
ATOM 1936 O O . ALA A 1 250 ? -21.548 -13.446 17.919 1.00 52.03 250 ALA A O 1
ATOM 1937 N N . ALA A 1 251 ? -22.687 -11.993 16.618 1.00 48.75 251 ALA A N 1
ATOM 1938 C CA . ALA A 1 251 ? -23.977 -12.279 17.217 1.00 48.75 251 ALA A CA 1
ATOM 1939 C C . ALA A 1 251 ? -24.269 -13.750 16.920 1.00 48.75 251 ALA A C 1
ATOM 1941 O O . ALA A 1 251 ? -24.380 -14.147 15.764 1.00 48.75 251 ALA A O 1
ATOM 1942 N N . THR A 1 252 ? -24.282 -14.575 17.959 1.00 40.72 252 THR A N 1
ATOM 1943 C CA . THR A 1 252 ? -24.741 -15.953 17.858 1.00 40.72 252 THR A CA 1
ATOM 1944 C C . THR A 1 252 ? -26.217 -15.886 17.496 1.00 40.72 252 THR A C 1
ATOM 1946 O O . THR A 1 252 ? -27.037 -15.535 18.346 1.00 40.72 252 THR A O 1
ATOM 1949 N N . GLU A 1 253 ? -26.531 -16.147 16.228 1.00 42.78 253 GLU A N 1
ATOM 1950 C CA . GLU A 1 253 ? -27.896 -16.389 15.769 1.00 42.78 253 GLU A CA 1
ATOM 1951 C C . GLU A 1 253 ? -28.505 -17.461 16.682 1.00 42.78 253 GLU A C 1
ATOM 1953 O O . GLU A 1 253 ? -27.938 -18.545 16.846 1.00 42.78 253 GLU A O 1
ATOM 1958 N N . SER A 1 254 ? -29.581 -17.086 17.376 1.00 37.94 254 SER A N 1
ATOM 1959 C CA . SER A 1 254 ? -30.374 -17.952 18.255 1.00 37.94 254 SER A CA 1
ATOM 1960 C C . SER A 1 254 ? -31.640 -18.378 17.532 1.00 37.94 254 SER A C 1
ATOM 1962 O O . SER A 1 254 ? -32.209 -17.507 16.835 1.00 37.94 254 SER A O 1
#